Protein AF-A0A359F0C4-F1 (afdb_monomer)

Radius of gyration: 30.41 Å; Cα contacts (8 Å, |Δi|>4): 316; chains: 1; bounding box: 65×47×84 Å

Sequence (216 aa):
MKFAKQVGMIIVRNNTTVSGPMCRECGLSTARSFQATNLWAGWWGLISLVVNPFKILGNFMNSRKVKRLSPPVEPSKLAPLSPGRPLWQRPAMALPVAFVILLGWTIYQTSSLKRTADLVVGECISSRVAGGVARTMDCRDPHDMEVIGVVDDVSKMGEPTQGPCDALASELRVPEMPLEDLQIVYFQSSDKSQPKLICAVRRFDKQPMTGPLSGG

Nearest PDB structures (foldseek):
  4za1-assembly1_A  TM=3.874E-01  e=2.796E+00  Streptomyces actuosus
  5opt-assembly1_m  TM=5.222E-01  e=8.242E+00  Trypanosoma cruzi strain CL Brener

pLDDT: mean 74.02, std 13.8, range [34.47, 92.31]

Foldseek 3Di:
DKAKAWADAAADIDIDMDDDDDALQQLLQRLQVRLLRLLQRQCNYPVSVVVSVVNNVVSVVVNVVSNPDDHDPDDDVDHRDGSDDGSVPDVSNVVSVVVVVVVVVVCVVCVQKDFLVPDDAFWFFAPPCDLRITGTDPPVDDGFKGFHDKAQDPVPDDDDPAGPLNVSCVVPPPDDDDPVQKDWDWDWGSDPVTTMIITMIGGNPDDPPPPDPDDD

Solvent-accessible surface area (backbone atoms only — not comparable to full-atom values): 12503 Å² total; per-residue (Å²): 93,62,41,54,30,36,40,26,39,68,86,54,72,49,77,49,73,52,71,51,91,66,54,31,44,39,40,42,23,52,40,48,54,27,48,49,40,34,69,47,34,11,60,59,8,73,74,24,55,68,52,36,59,59,42,54,50,47,31,50,56,44,42,54,56,32,69,70,46,68,74,81,88,64,85,55,103,57,81,80,44,73,48,72,77,58,65,90,77,36,75,71,48,51,58,55,51,50,49,52,53,50,52,51,51,53,50,55,64,50,68,35,57,40,48,48,71,74,62,54,67,76,43,20,25,46,83,70,62,57,94,38,32,32,40,54,53,61,77,88,48,97,60,42,29,37,26,75,36,70,42,74,61,63,84,77,60,72,75,90,87,65,54,73,55,57,56,47,57,64,68,48,70,68,82,89,68,70,75,89,53,55,48,81,46,75,49,69,27,68,46,86,91,53,51,26,40,36,27,26,39,31,57,64,86,67,64,78,84,77,66,75,87,74,82,133

Structure (mmCIF, N/CA/C/O backbone):
data_AF-A0A359F0C4-F1
#
_entry.id   AF-A0A359F0C4-F1
#
loop_
_atom_site.group_PDB
_atom_site.id
_atom_site.type_symbol
_atom_site.label_atom_id
_atom_site.label_alt_id
_atom_site.label_comp_id
_atom_site.label_asym_id
_atom_site.label_entity_id
_atom_site.label_seq_id
_atom_site.pdbx_PDB_ins_code
_atom_site.Cartn_x
_atom_site.Cartn_y
_atom_site.Cartn_z
_atom_site.occupancy
_atom_site.B_iso_or_equiv
_atom_site.auth_seq_id
_atom_site.auth_comp_id
_atom_site.auth_asym_id
_atom_site.auth_atom_id
_atom_site.pdbx_PDB_model_num
ATOM 1 N N . MET A 1 1 ? -20.168 -9.014 27.363 1.00 80.50 1 MET A N 1
ATOM 2 C CA . MET A 1 1 ? -19.586 -8.752 26.015 1.00 80.50 1 MET A CA 1
ATOM 3 C C . MET A 1 1 ? -18.095 -8.461 26.176 1.00 80.50 1 MET A C 1
ATOM 5 O O . MET A 1 1 ? -17.719 -8.076 27.277 1.00 80.50 1 MET A O 1
ATOM 9 N N . LYS A 1 2 ? -17.247 -8.668 25.154 1.00 86.38 2 LYS A N 1
ATOM 10 C CA . LYS A 1 2 ? -15.783 -8.469 25.253 1.00 86.38 2 LYS A CA 1
ATOM 11 C C . LYS A 1 2 ? -15.279 -7.521 24.163 1.00 86.38 2 LYS A C 1
ATOM 13 O O . LYS A 1 2 ? -15.521 -7.766 22.987 1.00 86.38 2 LYS A O 1
ATOM 18 N N . PHE A 1 3 ? -14.558 -6.476 24.544 1.00 87.06 3 PHE A N 1
ATOM 19 C CA . PHE A 1 3 ? -13.904 -5.551 23.619 1.00 87.06 3 PHE A CA 1
ATOM 20 C C . PHE A 1 3 ? -12.394 -5.595 23.823 1.00 87.06 3 PHE A C 1
ATOM 22 O O . PHE A 1 3 ? -11.922 -5.649 24.957 1.00 87.06 3 PHE A O 1
ATOM 29 N N . ALA A 1 4 ? -11.638 -5.585 22.730 1.00 87.50 4 ALA A N 1
ATOM 30 C CA . ALA A 1 4 ? -10.182 -5.640 22.742 1.00 87.50 4 ALA A CA 1
ATOM 31 C C . ALA A 1 4 ? -9.580 -4.415 22.043 1.00 87.50 4 ALA A C 1
ATOM 33 O O . ALA A 1 4 ? -9.961 -4.083 20.920 1.00 87.50 4 ALA A O 1
ATOM 34 N N . LYS A 1 5 ? -8.624 -3.770 22.707 1.00 88.56 5 LYS A N 1
ATOM 35 C CA . LYS A 1 5 ? -7.788 -2.684 22.202 1.00 88.56 5 LYS A CA 1
ATOM 36 C C . LYS A 1 5 ? -6.378 -3.217 21.995 1.00 88.56 5 LYS A C 1
ATOM 38 O O . LYS A 1 5 ? -5.814 -3.816 22.907 1.00 88.56 5 LYS A O 1
ATOM 43 N N . GLN A 1 6 ? -5.799 -2.968 20.834 1.00 85.38 6 GLN A N 1
ATOM 44 C CA . GLN A 1 6 ? -4.433 -3.329 20.499 1.00 85.38 6 GLN A CA 1
ATOM 45 C C . GLN A 1 6 ? -3.672 -2.100 20.008 1.00 85.38 6 GLN A C 1
ATOM 47 O O . GLN A 1 6 ? -4.147 -1.363 19.149 1.00 85.38 6 GLN A O 1
ATOM 52 N N . VAL A 1 7 ? -2.472 -1.922 20.551 1.00 83.69 7 VAL A N 1
ATOM 53 C CA . VAL A 1 7 ? -1.466 -0.971 20.079 1.00 83.69 7 VAL A CA 1
ATOM 54 C C . VAL A 1 7 ? -0.262 -1.798 19.649 1.00 83.69 7 VAL A C 1
ATOM 56 O O . VAL A 1 7 ? 0.344 -2.484 20.475 1.00 83.69 7 VAL A O 1
ATOM 59 N N . GLY A 1 8 ? 0.027 -1.799 18.353 1.00 76.44 8 GLY A N 1
ATOM 60 C CA . GLY A 1 8 ? 1.220 -2.411 17.791 1.00 76.44 8 GLY A CA 1
ATOM 61 C C . GLY A 1 8 ? 2.369 -1.412 17.810 1.00 76.44 8 GLY A C 1
ATOM 62 O O . GLY A 1 8 ? 2.233 -0.307 17.300 1.00 76.44 8 GLY A O 1
ATOM 63 N N . MET A 1 9 ? 3.49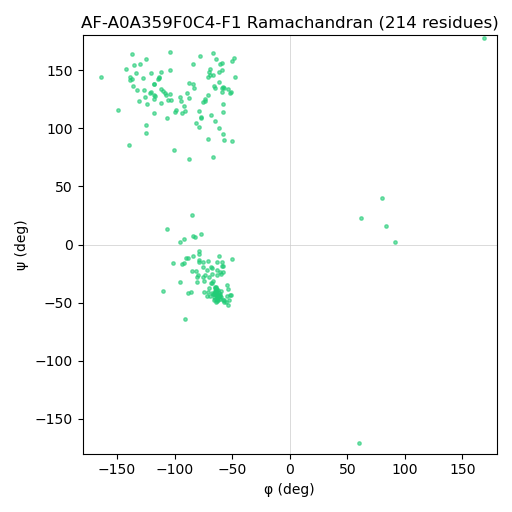0 -1.805 18.399 1.00 77.06 9 MET A N 1
ATOM 64 C CA . MET A 1 9 ? 4.805 -1.237 18.115 1.00 77.06 9 MET A CA 1
ATOM 65 C C . MET A 1 9 ? 5.554 -2.249 17.232 1.00 77.06 9 MET A C 1
ATOM 67 O O . MET A 1 9 ? 5.122 -3.399 17.112 1.00 77.06 9 MET A O 1
ATOM 71 N N . ILE A 1 10 ? 6.655 -1.835 16.599 1.00 75.00 10 ILE A N 1
ATOM 72 C CA . ILE A 1 10 ? 7.358 -2.645 15.583 1.00 75.00 10 ILE A CA 1
ATOM 73 C C . ILE A 1 10 ? 7.662 -4.067 16.094 1.00 75.00 10 ILE A C 1
ATOM 75 O O . ILE A 1 10 ? 7.410 -5.040 15.385 1.00 75.00 10 ILE A O 1
ATOM 79 N N . ILE A 1 11 ? 8.122 -4.185 17.345 1.00 72.38 11 ILE A N 1
ATOM 80 C CA . ILE A 1 11 ? 8.484 -5.464 17.983 1.00 72.38 11 ILE A CA 1
ATOM 81 C C . ILE A 1 11 ? 7.489 -5.850 19.089 1.00 72.38 11 ILE A C 1
ATOM 83 O O . ILE A 1 11 ? 7.111 -7.012 19.231 1.00 72.38 11 ILE A O 1
ATOM 87 N N . VAL A 1 12 ? 7.039 -4.876 19.882 1.00 77.19 12 VAL A N 1
ATOM 88 C CA . VAL A 1 12 ? 6.219 -5.106 21.080 1.00 77.19 12 VAL A CA 1
ATOM 89 C C . VAL A 1 12 ? 4.758 -4.762 20.797 1.00 77.19 12 VAL A C 1
ATOM 91 O O . VAL A 1 12 ? 4.452 -3.876 20.009 1.00 77.19 12 VAL A O 1
ATOM 94 N N . ARG A 1 13 ? 3.816 -5.426 21.467 1.00 79.56 13 ARG A N 1
ATOM 95 C CA . ARG A 1 13 ? 2.392 -5.068 21.399 1.00 79.56 13 ARG A CA 1
ATOM 96 C C . ARG A 1 13 ? 1.817 -4.878 22.790 1.00 79.56 13 ARG A C 1
ATOM 98 O O . ARG A 1 13 ? 2.123 -5.650 23.692 1.00 79.56 13 ARG A O 1
ATOM 105 N N . ASN A 1 14 ? 0.918 -3.911 22.933 1.00 84.12 14 ASN A N 1
ATOM 106 C CA . ASN A 1 14 ? 0.086 -3.778 24.121 1.00 84.12 14 ASN A CA 1
ATOM 107 C C . ASN A 1 14 ? -1.355 -4.178 23.783 1.00 84.12 14 ASN A C 1
ATOM 109 O O . ASN A 1 14 ? -1.930 -3.702 22.800 1.00 84.12 14 ASN A O 1
ATOM 113 N N . ASN A 1 15 ? -1.933 -5.071 24.583 1.00 84.75 15 ASN A N 1
ATOM 114 C CA . ASN A 1 15 ? -3.293 -5.560 24.409 1.00 84.75 15 ASN A CA 1
ATOM 115 C C . ASN A 1 15 ? -4.094 -5.326 25.687 1.00 84.75 15 ASN A C 1
ATOM 117 O O . ASN A 1 15 ? -3.774 -5.879 26.733 1.00 84.75 15 ASN A O 1
ATOM 121 N N . THR A 1 16 ? -5.177 -4.566 25.586 1.00 87.38 16 THR A N 1
ATOM 122 C CA . THR A 1 16 ? -6.095 -4.315 26.698 1.00 87.38 16 THR A CA 1
ATOM 123 C C . THR A 1 16 ? -7.458 -4.874 26.339 1.00 87.38 16 THR A C 1
ATOM 125 O O . THR A 1 16 ? -8.009 -4.542 25.291 1.00 87.38 16 THR A O 1
ATOM 128 N N . THR A 1 17 ? -8.040 -5.701 27.201 1.00 87.56 17 THR A N 1
ATOM 129 C CA . THR A 1 17 ? -9.396 -6.220 26.997 1.00 87.56 17 THR A CA 1
ATOM 130 C C . THR A 1 17 ? -10.311 -5.775 28.118 1.00 87.56 17 THR A C 1
ATOM 132 O O . THR A 1 17 ? -9.928 -5.841 29.279 1.00 87.56 17 THR A O 1
ATOM 135 N N . VAL A 1 18 ? -11.530 -5.379 27.770 1.00 86.19 18 VAL A N 1
ATOM 136 C CA . VAL A 1 18 ? -12.590 -5.072 28.730 1.00 86.19 18 VAL A CA 1
ATOM 137 C C . VAL A 1 18 ? -13.731 -6.050 28.493 1.00 86.19 18 VAL A C 1
ATOM 139 O O . VAL A 1 18 ? -14.228 -6.185 27.371 1.00 86.19 18 VAL A O 1
ATOM 142 N N . SER A 1 19 ? -14.136 -6.751 29.547 1.00 86.00 19 SER A N 1
ATOM 143 C CA . SER A 1 19 ? -15.232 -7.716 29.520 1.00 86.00 19 SER A CA 1
ATOM 144 C C . SER A 1 19 ? -16.169 -7.493 30.693 1.00 86.00 19 SER A C 1
ATOM 146 O O . SER A 1 19 ? -15.717 -7.368 31.823 1.00 86.00 19 SER A O 1
ATOM 148 N N . GLY A 1 20 ? -17.470 -7.469 30.419 1.00 84.19 20 GLY A N 1
ATOM 149 C CA . GLY A 1 20 ? -18.491 -7.326 31.453 1.00 84.19 20 GLY A CA 1
ATOM 150 C C . GLY A 1 20 ? -19.887 -7.052 30.886 1.00 84.19 20 GLY A C 1
ATOM 151 O O . GLY A 1 20 ? -20.047 -6.971 29.653 1.00 84.19 20 GLY A O 1
ATOM 152 N N . PRO A 1 21 ? -20.901 -6.952 31.764 1.00 82.56 21 PRO A N 1
ATOM 153 C CA . PRO A 1 21 ? -22.196 -6.368 31.439 1.00 82.56 21 PRO A CA 1
ATOM 154 C C . PRO A 1 21 ? -22.032 -4.850 31.273 1.00 82.56 21 PRO A C 1
ATOM 156 O O . PRO A 1 21 ? -21.442 -4.185 32.117 1.00 82.56 21 PRO A O 1
ATOM 159 N N . MET A 1 22 ? -22.506 -4.298 30.158 1.00 81.25 22 MET A N 1
ATOM 160 C CA . MET A 1 22 ? -22.443 -2.860 29.883 1.00 81.25 22 MET A CA 1
ATOM 161 C C . MET A 1 22 ? -23.793 -2.374 29.380 1.00 81.25 22 MET A C 1
ATOM 163 O O . MET A 1 22 ? -24.482 -3.096 28.656 1.00 81.25 22 MET A O 1
ATOM 167 N N . CYS A 1 23 ? -24.124 -1.126 29.711 1.00 84.94 23 CYS A N 1
ATOM 168 C CA . CYS A 1 23 ? -25.250 -0.423 29.114 1.00 84.94 23 CYS A CA 1
ATOM 169 C C . CYS A 1 23 ? -25.027 -0.212 27.601 1.00 84.94 23 CYS A C 1
ATOM 171 O O . CYS A 1 23 ? -23.884 -0.244 27.126 1.00 84.94 23 CYS A O 1
ATOM 173 N N . ARG A 1 24 ? -26.098 0.034 26.830 1.00 85.69 24 ARG A N 1
ATOM 174 C CA . ARG A 1 24 ? -26.009 0.287 25.377 1.00 85.69 24 ARG A CA 1
ATOM 175 C C . ARG A 1 24 ? -25.009 1.401 25.045 1.00 85.69 24 ARG A C 1
ATOM 177 O O . ARG A 1 24 ? -24.165 1.239 24.166 1.00 85.69 24 ARG A O 1
ATOM 184 N N . GLU A 1 25 ? -25.092 2.525 25.745 1.00 83.44 25 GLU A N 1
ATOM 185 C CA . GLU A 1 25 ? -24.270 3.711 25.475 1.00 83.44 25 GLU A CA 1
ATOM 186 C C . GLU A 1 25 ? -22.810 3.512 25.888 1.00 83.44 25 GLU A C 1
ATOM 188 O O . GLU A 1 25 ? -21.899 3.746 25.092 1.00 83.44 25 GLU A O 1
ATOM 193 N N . CYS A 1 26 ? -22.601 2.943 27.076 1.00 84.44 26 CYS A N 1
ATOM 194 C CA . CYS A 1 26 ? -21.312 2.529 27.616 1.00 84.44 26 CYS A CA 1
ATOM 195 C C . CYS A 1 26 ? -20.578 1.610 26.626 1.00 84.44 26 CYS A C 1
ATOM 197 O O . CYS A 1 26 ? -19.450 1.883 26.214 1.00 84.44 26 CYS A O 1
ATOM 199 N N . GLY A 1 27 ? -21.262 0.553 26.171 1.00 86.12 27 GLY A N 1
ATOM 200 C CA . GLY A 1 27 ? -20.711 -0.407 25.221 1.00 86.12 27 GLY A CA 1
ATOM 201 C C . GLY A 1 27 ? -20.401 0.220 23.862 1.00 86.12 27 GLY A C 1
ATOM 202 O O . GLY A 1 27 ? -19.392 -0.123 23.252 1.00 86.12 27 GLY A O 1
ATOM 203 N N . LEU A 1 28 ? -21.221 1.169 23.392 1.00 86.69 28 LEU A N 1
ATOM 204 C CA . LEU A 1 28 ? -20.971 1.900 22.147 1.00 86.69 28 LEU A CA 1
ATOM 205 C C . LEU A 1 28 ? -19.753 2.820 22.251 1.00 86.69 28 LEU A C 1
ATOM 207 O O . LEU A 1 28 ? -18.957 2.874 21.312 1.00 86.69 28 LEU A O 1
ATOM 211 N N . SER A 1 29 ? -19.599 3.524 23.372 1.00 86.38 29 SER A N 1
ATOM 212 C CA . SER A 1 29 ? -18.459 4.406 23.621 1.00 86.38 29 SER A CA 1
ATOM 213 C C . SER A 1 29 ? -17.149 3.614 23.678 1.00 86.38 29 SER A C 1
ATOM 215 O O . SER A 1 29 ? -16.206 3.911 22.934 1.00 86.38 29 SER A O 1
ATOM 217 N N . THR A 1 30 ? -17.116 2.525 24.460 1.00 87.25 30 THR A N 1
ATOM 218 C CA . THR A 1 30 ? -15.956 1.625 24.549 1.00 87.25 30 THR A CA 1
ATOM 219 C C . THR A 1 30 ? -15.632 0.998 23.200 1.00 87.25 30 THR A C 1
ATOM 221 O O . THR A 1 30 ? -14.478 1.033 22.772 1.00 87.25 30 THR A O 1
ATOM 224 N N . ALA A 1 31 ? -16.642 0.484 22.492 1.00 87.06 31 ALA A N 1
ATOM 225 C CA . ALA A 1 31 ? -16.461 -0.098 21.171 1.00 87.06 31 ALA A CA 1
ATOM 226 C C . ALA A 1 31 ? -15.838 0.896 20.187 1.00 87.06 31 ALA A C 1
ATOM 228 O O . ALA A 1 31 ? -14.849 0.572 19.538 1.00 87.06 31 ALA A O 1
ATOM 229 N N . ARG A 1 32 ? -16.371 2.121 20.094 1.00 87.31 32 ARG A N 1
ATOM 230 C CA . ARG A 1 32 ? -15.843 3.159 19.194 1.00 87.31 32 ARG A CA 1
ATOM 231 C C . ARG A 1 32 ? -14.431 3.586 19.582 1.00 87.31 32 ARG A C 1
ATOM 233 O O . ARG A 1 32 ? -13.595 3.763 18.705 1.00 87.31 32 ARG A O 1
ATOM 240 N N . SER A 1 33 ? -14.145 3.733 20.872 1.00 84.00 33 SER A N 1
ATOM 241 C CA . SER A 1 33 ? -12.803 4.091 21.336 1.00 84.00 33 SER A CA 1
ATOM 242 C C . SER A 1 33 ? -11.777 3.009 20.981 1.00 84.00 33 SER A C 1
ATOM 244 O O . SER A 1 33 ? -10.753 3.294 20.364 1.00 84.00 33 SER A O 1
ATOM 246 N N . PHE A 1 34 ? -12.091 1.744 21.273 1.00 86.69 34 PHE A N 1
ATOM 247 C CA . PHE A 1 34 ? -11.181 0.624 21.029 1.00 86.69 34 PHE A CA 1
ATOM 248 C C . PHE A 1 34 ? -11.015 0.342 19.536 1.00 86.69 34 PHE A C 1
ATOM 250 O O . PHE A 1 34 ? -9.906 0.061 19.089 1.00 86.69 34 PHE A O 1
ATOM 257 N N . GLN A 1 35 ? -12.086 0.476 18.748 1.00 85.44 35 GLN A N 1
ATOM 258 C CA . GLN A 1 35 ? -12.007 0.342 17.297 1.00 85.44 35 GLN A CA 1
ATOM 259 C C . GLN A 1 35 ? -11.145 1.444 16.675 1.00 85.44 35 GLN A C 1
ATOM 261 O O . GLN A 1 35 ? -10.353 1.143 15.790 1.00 85.44 35 GLN A O 1
ATOM 266 N N . ALA A 1 36 ? -11.246 2.690 17.156 1.00 84.00 36 ALA A N 1
ATOM 267 C CA . ALA A 1 36 ? -10.390 3.782 16.691 1.00 84.00 36 ALA A CA 1
ATOM 268 C C . ALA A 1 36 ? -8.910 3.489 16.972 1.00 84.00 36 ALA A C 1
ATOM 270 O O . ALA A 1 36 ? -8.075 3.652 16.089 1.00 84.00 36 ALA A O 1
ATOM 271 N N . THR A 1 37 ? -8.581 2.996 18.171 1.00 82.00 37 THR A N 1
ATOM 272 C CA . THR A 1 37 ? -7.200 2.608 18.485 1.00 82.00 37 THR A CA 1
ATOM 273 C C . THR A 1 37 ? -6.724 1.437 17.630 1.00 82.00 37 THR A C 1
ATOM 275 O O . THR A 1 37 ? -5.611 1.495 17.130 1.00 82.00 37 THR A O 1
ATOM 278 N N . ASN A 1 38 ? -7.548 0.410 17.404 1.00 84.50 38 ASN A N 1
ATOM 279 C CA . ASN A 1 38 ? -7.171 -0.724 16.554 1.00 84.50 38 ASN A CA 1
ATOM 280 C C . ASN A 1 38 ? -6.935 -0.293 15.098 1.00 84.50 38 ASN A C 1
ATOM 282 O O . ASN A 1 38 ? -6.009 -0.781 14.458 1.00 84.50 38 ASN A O 1
ATOM 286 N N . LEU A 1 39 ? -7.749 0.632 14.582 1.00 82.00 39 LEU A N 1
ATOM 287 C CA . LEU A 1 39 ? -7.625 1.158 13.221 1.00 82.00 39 LEU A CA 1
ATOM 288 C C . LEU A 1 39 ? -6.445 2.117 13.044 1.00 82.00 39 LEU A C 1
ATOM 290 O O . LEU A 1 39 ? -5.946 2.238 11.933 1.00 82.00 39 LEU A O 1
ATOM 294 N N . TRP A 1 40 ? -6.009 2.792 14.105 1.00 78.50 40 TRP A N 1
ATOM 295 C CA . TRP A 1 40 ? -4.838 3.663 14.059 1.00 78.50 40 TRP A CA 1
ATOM 296 C C . TRP A 1 40 ? -3.565 2.904 14.418 1.00 78.50 40 TRP A C 1
ATOM 298 O O . TRP A 1 40 ? -2.665 2.747 13.604 1.00 78.50 40 TRP A O 1
ATOM 308 N N . ALA A 1 41 ? -3.496 2.415 15.650 1.00 77.94 41 ALA A N 1
ATOM 309 C CA . ALA A 1 41 ? -2.283 1.909 16.264 1.00 77.94 41 ALA A CA 1
ATOM 310 C C . ALA A 1 41 ? -2.062 0.405 16.035 1.00 77.94 41 ALA A C 1
ATOM 312 O O . ALA A 1 41 ? -0.996 -0.114 16.347 1.00 77.94 41 ALA A O 1
ATOM 313 N N . GLY A 1 42 ? -3.060 -0.322 15.528 1.00 74.56 42 GLY A N 1
ATOM 314 C CA . GLY A 1 42 ? -2.9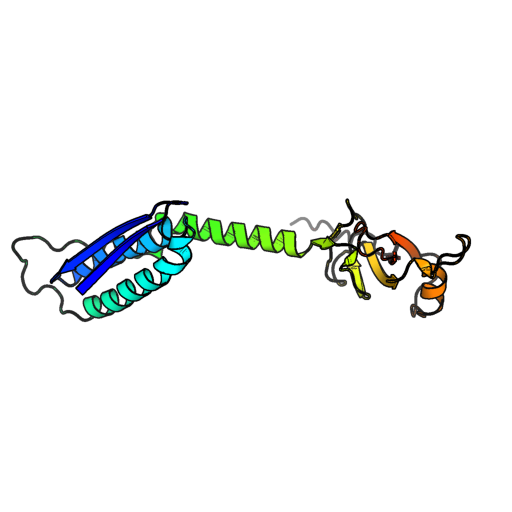87 -1.774 15.369 1.00 74.56 42 GLY A CA 1
ATOM 315 C C . GLY A 1 42 ? -2.188 -2.253 14.152 1.00 74.56 42 GLY A C 1
ATOM 316 O O . GLY A 1 42 ? -1.945 -3.452 14.054 1.00 74.56 42 GLY A O 1
ATOM 317 N N . TRP A 1 43 ? -1.774 -1.359 13.248 1.00 76.56 43 TRP A N 1
ATOM 318 C CA . TRP A 1 43 ? -1.116 -1.719 11.980 1.00 76.56 43 TRP A CA 1
ATOM 319 C C . TRP A 1 43 ? 0.407 -1.555 11.988 1.00 76.56 43 TRP A C 1
ATOM 321 O O . TRP A 1 43 ? 1.082 -2.137 11.149 1.00 76.56 43 TRP A O 1
ATOM 331 N N . TRP A 1 44 ? 0.967 -0.823 12.954 1.00 76.69 44 TRP A N 1
ATOM 332 C CA . TRP A 1 44 ? 2.395 -0.462 12.981 1.00 76.69 44 TRP A CA 1
ATOM 333 C C . TRP A 1 44 ? 3.349 -1.587 13.423 1.00 76.69 44 TRP A C 1
ATOM 335 O O . TRP A 1 44 ? 4.526 -1.332 13.661 1.00 76.69 44 TRP A O 1
ATOM 345 N N . GLY A 1 45 ? 2.876 -2.828 13.564 1.00 72.19 45 GLY A N 1
ATOM 346 C CA . GLY A 1 45 ? 3.717 -3.965 13.955 1.00 72.19 45 GLY A CA 1
ATOM 347 C C . GLY A 1 45 ? 3.418 -5.214 13.132 1.00 72.19 45 GLY A C 1
ATOM 348 O O . GLY A 1 45 ? 2.251 -5.507 12.870 1.00 72.19 45 GLY A O 1
ATOM 349 N N . LEU A 1 46 ? 4.454 -5.990 12.792 1.00 70.88 46 LEU A N 1
ATOM 350 C CA . LEU A 1 46 ? 4.357 -7.210 11.967 1.00 70.88 46 LEU A CA 1
ATOM 351 C C . LEU A 1 46 ? 3.363 -8.235 12.527 1.00 70.88 46 LEU A C 1
ATOM 353 O O . LEU A 1 46 ? 2.459 -8.691 11.835 1.00 70.88 46 LEU A O 1
ATOM 357 N N . ILE A 1 47 ? 3.472 -8.548 13.820 1.00 70.75 47 ILE A N 1
ATOM 358 C CA . ILE A 1 47 ? 2.544 -9.468 14.502 1.00 70.75 47 ILE A CA 1
ATOM 359 C C . ILE A 1 47 ? 1.133 -8.859 14.571 1.00 70.75 47 ILE A C 1
ATOM 361 O O . ILE A 1 47 ? 0.117 -9.560 14.565 1.00 70.75 47 ILE A O 1
ATOM 365 N N . SER A 1 48 ? 1.059 -7.532 14.657 1.00 76.38 48 SER A N 1
ATOM 366 C CA . SER A 1 48 ? -0.200 -6.813 14.798 1.00 76.38 48 SER A CA 1
ATOM 367 C C . SER A 1 48 ? -0.987 -6.768 13.486 1.00 76.38 48 SER A C 1
ATOM 369 O O . SER A 1 48 ? -2.207 -6.877 13.553 1.00 76.38 48 SER A O 1
ATOM 371 N N . LEU A 1 49 ? -0.323 -6.756 12.324 1.00 78.81 49 LEU A N 1
ATOM 372 C CA . LEU A 1 49 ? -0.953 -6.855 10.998 1.00 78.81 49 LEU A CA 1
ATOM 373 C C . LEU A 1 49 ? -1.869 -8.080 10.859 1.00 78.81 49 LEU A C 1
ATOM 375 O O . LEU A 1 49 ? -2.952 -7.966 10.294 1.00 78.81 49 LEU A O 1
ATOM 379 N N . VAL A 1 50 ? -1.479 -9.226 11.429 1.00 81.00 50 VAL A N 1
ATOM 380 C CA . VAL A 1 50 ? -2.271 -10.468 11.353 1.00 81.00 50 VAL A CA 1
ATOM 381 C C . VAL A 1 50 ? -3.324 -10.547 12.458 1.00 81.00 50 VAL A C 1
ATOM 383 O O . VAL A 1 50 ? -4.453 -10.961 12.221 1.00 81.00 50 VAL A O 1
ATOM 386 N N . VAL A 1 51 ? -2.990 -10.139 13.685 1.00 82.00 51 VAL A N 1
ATOM 387 C CA . VAL A 1 51 ? -3.886 -10.307 14.846 1.00 82.00 51 VAL A CA 1
ATOM 388 C C . VAL A 1 51 ? -4.973 -9.227 14.918 1.00 82.00 51 VAL A C 1
ATOM 390 O O . VAL A 1 51 ? -6.079 -9.477 15.406 1.00 82.00 51 VAL A O 1
ATOM 393 N N . ASN A 1 52 ? -4.676 -8.012 14.456 1.00 85.56 52 ASN A N 1
ATOM 394 C CA . ASN A 1 52 ? -5.579 -6.867 14.547 1.00 85.56 52 ASN A CA 1
ATOM 395 C C . ASN A 1 52 ? -6.897 -7.054 13.764 1.00 85.56 52 ASN A C 1
ATOM 397 O O . ASN A 1 52 ? -7.945 -6.768 14.350 1.00 85.56 52 ASN A O 1
ATOM 401 N N . PRO A 1 53 ? -6.916 -7.605 12.528 1.00 82.31 53 PRO A N 1
ATOM 402 C CA . PRO A 1 53 ? -8.156 -7.904 11.805 1.00 82.31 53 PRO A CA 1
ATOM 403 C C . PRO A 1 53 ? -9.156 -8.739 12.616 1.00 82.31 53 PRO A C 1
ATOM 405 O O . PRO A 1 53 ? -10.337 -8.393 12.691 1.00 82.31 53 PRO A O 1
ATOM 408 N N . PHE A 1 54 ? -8.690 -9.779 13.315 1.00 87.06 54 PHE A N 1
ATOM 409 C CA . PHE A 1 54 ? -9.555 -10.620 14.151 1.00 87.06 54 PHE A CA 1
ATOM 410 C C . PHE A 1 54 ? -10.161 -9.843 15.328 1.00 87.06 54 PHE A C 1
ATOM 412 O O . PHE A 1 54 ? -11.333 -10.024 15.667 1.00 87.06 54 PHE A O 1
ATOM 419 N N . LYS A 1 55 ? -9.396 -8.929 15.938 1.00 85.44 55 LYS A N 1
ATOM 420 C CA . LYS A 1 55 ? -9.884 -8.069 17.030 1.00 85.44 55 LYS A CA 1
ATOM 421 C C . LYS A 1 55 ? -10.875 -7.021 16.540 1.00 85.44 55 LYS A C 1
ATOM 423 O O . LYS A 1 55 ? -11.892 -6.797 17.196 1.00 85.44 55 LYS A O 1
ATOM 428 N N . ILE A 1 56 ? -10.605 -6.414 15.385 1.00 86.62 56 ILE A N 1
ATOM 429 C CA . ILE A 1 56 ? -11.513 -5.485 14.700 1.00 86.62 56 ILE A CA 1
ATOM 430 C C . ILE A 1 56 ? -12.849 -6.181 14.426 1.00 86.62 56 ILE A C 1
ATOM 432 O O . ILE A 1 56 ? -13.898 -5.620 14.757 1.00 86.62 56 ILE A O 1
ATOM 436 N N . LEU A 1 57 ? -12.820 -7.406 13.892 1.00 88.00 57 LEU A N 1
ATOM 437 C CA . LEU A 1 57 ? -14.023 -8.181 13.593 1.00 88.00 57 LEU A CA 1
ATOM 438 C C . LEU A 1 57 ? -14.795 -8.556 14.865 1.00 88.00 57 LEU A C 1
ATOM 440 O O . LEU A 1 57 ? -16.002 -8.318 14.947 1.00 88.00 57 LEU A O 1
ATOM 444 N N . GLY A 1 58 ? -14.108 -9.061 15.892 1.00 88.06 58 GLY A N 1
ATOM 445 C CA . GLY A 1 58 ? -14.729 -9.400 17.175 1.00 88.06 58 GLY A CA 1
ATOM 446 C C . GLY A 1 58 ? -15.395 -8.193 17.847 1.00 88.06 58 GLY A C 1
ATOM 447 O O . GLY A 1 58 ? -16.553 -8.266 18.271 1.00 88.06 58 GLY A O 1
ATOM 448 N N . ASN A 1 59 ? -14.710 -7.047 17.878 1.00 87.38 59 ASN A N 1
ATOM 449 C CA . ASN A 1 59 ? -15.275 -5.795 18.380 1.00 87.38 59 ASN A CA 1
ATOM 450 C C . ASN A 1 59 ? -16.474 -5.335 17.548 1.00 87.38 59 ASN A C 1
ATOM 452 O O . ASN A 1 59 ? -17.456 -4.855 18.114 1.00 87.38 59 ASN A O 1
ATOM 456 N N . PHE A 1 60 ? -16.435 -5.491 16.224 1.00 88.31 60 PHE A N 1
ATOM 457 C CA . PHE A 1 60 ? -17.540 -5.124 15.341 1.00 88.31 60 PHE A CA 1
ATOM 458 C C . PHE A 1 60 ? -18.782 -5.990 15.585 1.00 88.31 60 PHE A C 1
ATOM 460 O O . PHE A 1 60 ? -19.887 -5.460 15.738 1.00 88.31 60 PHE A O 1
ATOM 467 N N . MET A 1 61 ? -18.612 -7.308 15.718 1.00 90.38 61 MET A N 1
ATOM 468 C CA . MET A 1 61 ? -19.701 -8.223 16.074 1.00 90.38 61 MET A CA 1
ATOM 469 C C . MET A 1 61 ? -20.302 -7.876 17.440 1.00 90.38 61 MET A C 1
ATOM 471 O O . MET A 1 61 ? -21.523 -7.795 17.581 1.00 90.38 61 MET A O 1
ATOM 475 N N . ASN A 1 62 ? -19.462 -7.595 18.438 1.00 86.44 62 ASN A N 1
ATOM 476 C CA . ASN A 1 62 ? -19.934 -7.189 19.761 1.00 86.44 62 ASN A CA 1
ATOM 477 C C . ASN A 1 62 ? -20.596 -5.804 19.739 1.00 86.44 62 ASN A C 1
ATOM 479 O O . ASN A 1 62 ? -21.601 -5.606 20.413 1.00 86.44 62 ASN A O 1
ATOM 483 N N . SER A 1 63 ? -20.139 -4.886 18.887 1.00 86.38 63 SER A N 1
ATOM 484 C CA . SER A 1 63 ? -20.790 -3.587 18.669 1.00 86.38 63 SER A CA 1
ATOM 485 C C . SER A 1 63 ? -22.198 -3.743 18.097 1.00 86.38 63 SER A C 1
ATOM 487 O O . SER A 1 63 ? -23.110 -3.022 18.497 1.00 86.38 63 SER A O 1
ATOM 489 N N . ARG A 1 64 ? -22.405 -4.698 17.178 1.00 88.38 64 ARG A N 1
ATOM 490 C CA . ARG A 1 64 ? -23.742 -5.028 16.656 1.00 88.38 64 ARG A CA 1
ATOM 491 C C . ARG A 1 64 ? -24.651 -5.582 17.754 1.00 88.38 64 ARG A C 1
ATOM 493 O O . ARG A 1 64 ? -25.814 -5.199 17.804 1.00 88.38 64 ARG A O 1
ATOM 500 N N . LYS A 1 65 ? -24.126 -6.421 18.655 1.00 85.56 65 LYS A N 1
ATOM 501 C CA . LYS A 1 65 ? -24.874 -6.928 19.820 1.00 85.56 65 LYS A CA 1
ATOM 502 C C . LYS A 1 65 ? -25.260 -5.799 20.782 1.00 85.56 65 LYS A C 1
ATOM 504 O O . LYS A 1 65 ? -26.414 -5.731 21.177 1.00 85.56 65 LYS A O 1
ATOM 509 N N . VAL A 1 66 ? -24.344 -4.871 21.077 1.00 86.44 66 VAL A N 1
ATOM 510 C CA . VAL A 1 66 ? -24.639 -3.693 21.917 1.00 86.44 66 VAL A CA 1
ATOM 511 C C . VAL A 1 66 ? -25.729 -2.821 21.295 1.00 86.44 66 VAL A C 1
ATOM 513 O O . VAL A 1 66 ? -26.636 -2.390 21.995 1.00 86.44 66 VAL A O 1
ATOM 516 N 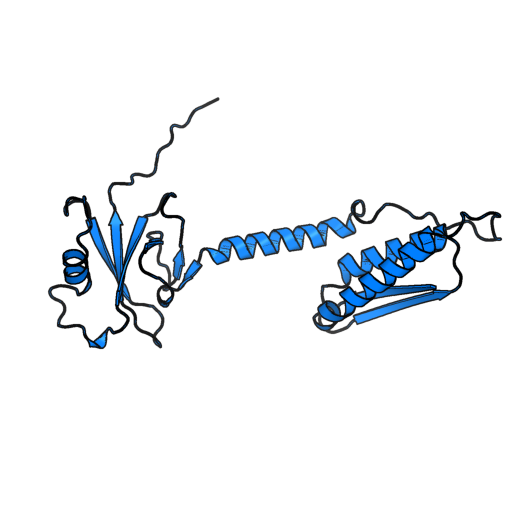N . LYS A 1 67 ? -25.686 -2.584 19.978 1.00 85.56 67 LYS A N 1
ATOM 517 C CA . LYS A 1 67 ? -26.702 -1.780 19.273 1.00 85.56 67 LYS A CA 1
ATOM 518 C C . LYS A 1 67 ? -28.122 -2.348 19.373 1.00 85.56 67 LYS A C 1
ATOM 520 O O . LYS A 1 67 ? -29.063 -1.581 19.206 1.00 85.56 67 LYS A O 1
ATOM 525 N N . ARG A 1 68 ? -28.262 -3.656 19.612 1.00 87.19 68 ARG A N 1
ATOM 526 C CA . ARG A 1 68 ? -29.553 -4.343 19.767 1.00 87.19 68 ARG A CA 1
ATOM 527 C C . ARG A 1 68 ? -30.126 -4.252 21.183 1.00 87.19 68 ARG A C 1
ATOM 529 O O . ARG A 1 68 ? -31.267 -4.643 21.376 1.00 87.19 68 ARG A O 1
ATOM 536 N N . LEU A 1 69 ? -29.358 -3.770 22.162 1.00 85.62 69 LEU A N 1
ATOM 537 C CA . LEU A 1 69 ? -29.871 -3.553 23.512 1.00 85.62 69 LEU A CA 1
ATOM 538 C C . LEU A 1 69 ? -30.849 -2.372 23.532 1.00 85.62 69 LEU A C 1
ATOM 540 O O . LEU A 1 69 ? -30.681 -1.388 22.799 1.00 85.62 69 LEU A O 1
ATOM 544 N N . SER A 1 70 ? -31.838 -2.449 24.419 1.00 79.19 70 SER A N 1
ATOM 545 C CA . SER A 1 70 ? -32.703 -1.316 24.741 1.00 79.19 70 SER A CA 1
ATOM 546 C C . SER A 1 70 ? -31.879 -0.159 25.327 1.00 79.19 70 SER A C 1
ATOM 548 O O . SER A 1 70 ? -30.833 -0.395 25.948 1.00 79.19 70 SER A O 1
ATOM 550 N N . PRO A 1 71 ? -32.283 1.101 25.089 1.00 75.88 71 PRO A N 1
ATOM 551 C CA . PRO A 1 71 ? -31.672 2.247 25.757 1.00 75.88 71 PRO A CA 1
ATOM 552 C C . PRO A 1 71 ? -31.806 2.127 27.291 1.00 75.88 71 PRO A C 1
ATOM 554 O O . PRO A 1 71 ? -32.684 1.398 27.760 1.00 75.88 71 PRO A O 1
ATOM 557 N N . PRO A 1 72 ? -30.926 2.778 28.077 1.00 70.62 72 PRO A N 1
ATOM 558 C CA . PRO A 1 72 ? -30.976 2.706 29.538 1.00 70.62 72 PRO A CA 1
ATOM 559 C C . PRO A 1 72 ? -32.342 3.193 30.051 1.00 70.62 72 PRO A C 1
ATOM 561 O O . PRO A 1 72 ? -32.723 4.321 29.760 1.00 70.62 72 PRO A O 1
ATOM 564 N N . VAL A 1 73 ? -33.081 2.334 30.766 1.00 67.31 73 VAL A N 1
ATOM 565 C CA . VAL A 1 73 ? -34.446 2.632 31.257 1.00 67.31 73 VAL A CA 1
ATOM 566 C C . VAL A 1 73 ? -34.415 3.387 32.592 1.00 67.31 73 VAL A C 1
ATOM 568 O O . VAL A 1 73 ? -35.330 4.146 32.881 1.00 67.31 73 VAL A O 1
ATOM 571 N N . GLU A 1 74 ? -33.324 3.273 33.353 1.00 61.47 74 GLU A N 1
ATOM 572 C CA . GLU A 1 74 ? -33.060 4.091 34.539 1.00 61.47 74 GLU A CA 1
ATOM 573 C C . GLU A 1 74 ? -31.586 4.508 34.584 1.00 61.47 74 GLU A C 1
ATOM 575 O O . GLU A 1 74 ? -30.712 3.715 34.200 1.00 61.47 74 GLU A O 1
ATOM 580 N N . PRO A 1 75 ? -31.264 5.728 35.055 1.00 57.91 75 PRO A N 1
ATOM 581 C CA . PRO A 1 75 ? -29.892 6.072 35.362 1.00 57.91 75 PRO A CA 1
ATOM 582 C C . PRO A 1 75 ? -29.446 5.177 36.519 1.00 57.91 75 PRO A C 1
ATOM 58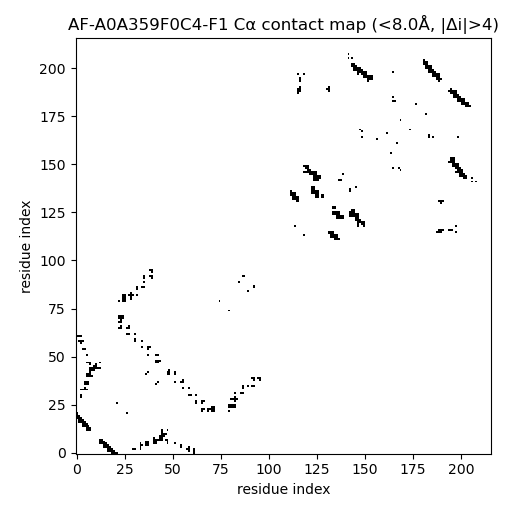4 O O . PRO A 1 75 ? -29.822 5.368 37.673 1.00 57.91 75 PRO A O 1
ATOM 587 N N . SER A 1 76 ? -28.602 4.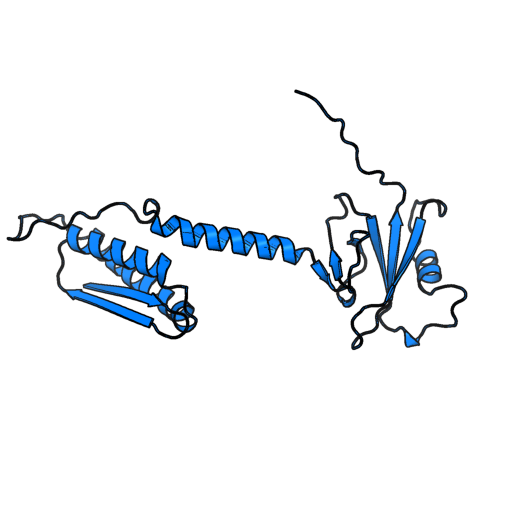189 36.219 1.00 61.38 76 SER A N 1
ATOM 588 C CA . SER A 1 76 ? -27.739 3.597 37.240 1.00 61.38 76 SER A CA 1
ATOM 589 C C . SER A 1 76 ? -27.039 4.716 38.024 1.00 61.38 76 SER A C 1
ATOM 591 O O . SER A 1 76 ? -26.880 5.816 37.498 1.00 61.38 76 SER A O 1
ATOM 593 N N . LYS A 1 77 ? -26.524 4.447 39.233 1.00 62.28 77 LYS A N 1
ATOM 594 C CA . LYS A 1 77 ? -25.774 5.440 40.043 1.00 62.28 77 LYS A CA 1
ATOM 595 C C . LYS A 1 77 ? -24.633 6.167 39.292 1.00 62.28 77 LYS A C 1
ATOM 597 O O . LYS A 1 77 ? -24.096 7.146 39.794 1.00 62.28 77 LYS A O 1
ATOM 602 N N . LEU A 1 78 ? -24.251 5.678 38.112 1.00 65.88 78 LEU A N 1
ATOM 603 C CA . LEU A 1 78 ? -23.297 6.270 37.187 1.00 65.88 78 LEU A CA 1
ATOM 604 C C . LEU A 1 78 ? -24.022 6.790 35.936 1.00 65.88 78 LEU A C 1
ATOM 606 O O . LEU A 1 78 ? -24.805 6.063 35.319 1.00 65.88 78 LEU A O 1
ATOM 610 N N . ALA A 1 79 ? -23.710 8.026 35.540 1.00 70.38 79 ALA A N 1
ATOM 611 C CA . ALA A 1 79 ? -24.197 8.610 34.296 1.00 70.38 79 ALA A CA 1
ATOM 612 C C . ALA A 1 79 ? -23.704 7.800 33.074 1.00 70.38 79 ALA A C 1
ATOM 614 O O . ALA A 1 79 ? -22.540 7.378 33.050 1.00 70.38 79 ALA A O 1
ATOM 615 N N . PRO A 1 80 ? -24.548 7.584 32.047 1.00 68.19 80 PRO A N 1
ATOM 616 C CA . PRO A 1 80 ? -24.142 6.901 30.825 1.00 68.19 80 PRO A CA 1
ATOM 617 C C . PRO A 1 80 ? -22.973 7.610 30.131 1.00 68.19 80 PRO A C 1
ATOM 619 O O . PRO A 1 80 ? -22.962 8.831 29.967 1.00 68.19 80 PRO A O 1
ATOM 622 N N . LEU A 1 81 ? -21.977 6.836 29.690 1.00 77.31 81 LEU A N 1
ATOM 623 C CA . LEU A 1 81 ? -20.845 7.390 28.953 1.00 77.31 81 LEU A CA 1
ATOM 624 C C . LEU A 1 81 ? -21.295 7.769 27.540 1.00 77.31 81 LEU A C 1
ATOM 626 O O . LEU A 1 81 ? -21.754 6.907 26.785 1.00 77.31 81 LEU A O 1
ATOM 630 N N . SER A 1 82 ? -21.110 9.036 27.161 1.00 78.31 82 SER A N 1
ATOM 631 C CA . SER A 1 82 ? -21.522 9.493 25.838 1.00 78.31 82 SER A CA 1
ATOM 632 C C . SER A 1 82 ? -20.811 8.669 24.742 1.00 78.31 82 SER A C 1
ATOM 634 O O . SER A 1 82 ? -19.586 8.480 24.777 1.00 78.31 82 SER A O 1
ATOM 636 N N . PRO A 1 83 ? -21.543 8.148 23.738 1.00 71.69 83 PRO A N 1
ATOM 637 C CA . PRO A 1 83 ? -20.963 7.358 22.647 1.00 71.69 83 PRO A CA 1
ATOM 638 C C . PRO A 1 83 ? -19.939 8.112 21.779 1.00 71.69 83 PRO A C 1
ATOM 640 O O . PRO A 1 83 ? -19.288 7.502 20.922 1.00 71.69 83 PRO A O 1
ATOM 643 N N . GLY A 1 84 ? -19.818 9.431 21.954 1.00 76.81 84 GLY A N 1
ATOM 644 C CA . GLY A 1 84 ? -18.900 10.305 21.229 1.00 76.81 84 GLY A CA 1
ATOM 645 C C . GLY A 1 84 ? -19.109 10.329 19.710 1.00 76.81 84 GLY A C 1
ATOM 646 O O . GLY A 1 84 ? -20.070 9.774 19.170 1.00 76.81 84 GLY A O 1
ATOM 647 N N . ARG A 1 85 ? -18.164 10.965 19.007 1.00 74.75 85 ARG A N 1
ATOM 648 C CA . ARG A 1 85 ? -18.170 11.090 17.539 1.00 74.75 85 ARG A CA 1
ATOM 649 C C . ARG A 1 85 ? -17.974 9.731 16.839 1.00 74.75 85 ARG A C 1
ATOM 651 O O . ARG A 1 85 ? -17.223 8.886 17.359 1.00 74.75 85 ARG A O 1
ATOM 658 N N . PRO A 1 86 ? -18.611 9.512 15.670 1.00 76.44 86 PRO A N 1
ATOM 659 C CA . PRO A 1 86 ? -18.398 8.329 14.840 1.00 76.44 86 PRO A CA 1
ATOM 660 C C . PRO A 1 86 ? -16.939 8.229 14.380 1.00 76.44 86 PRO A C 1
ATOM 662 O O . PRO A 1 86 ? -16.226 9.227 14.315 1.00 76.44 86 PRO A O 1
ATOM 665 N N . LEU A 1 87 ? -16.491 7.006 14.077 1.00 74.25 87 LEU A N 1
ATOM 666 C CA . LEU A 1 87 ? -15.082 6.696 13.803 1.00 74.25 87 LEU A CA 1
ATOM 667 C C . LEU A 1 87 ? -14.481 7.566 12.692 1.00 74.25 87 LEU A C 1
ATOM 669 O O . LEU A 1 87 ? -13.397 8.102 12.882 1.00 74.25 87 LEU A O 1
ATOM 673 N N . TRP A 1 88 ? -15.205 7.766 11.589 1.00 72.94 88 TRP A N 1
ATOM 674 C CA . TRP A 1 88 ? -14.740 8.552 10.439 1.00 72.94 88 TRP A CA 1
ATOM 675 C C . TRP A 1 88 ? -14.600 10.056 10.724 1.00 72.94 88 TRP A C 1
ATOM 677 O O . TRP A 1 88 ? -13.884 10.740 10.009 1.00 72.94 88 TRP A O 1
ATOM 687 N N . GLN A 1 89 ? -15.242 10.577 11.778 1.00 77.38 89 GLN A N 1
ATOM 688 C CA . GLN A 1 89 ? -15.117 11.981 12.202 1.00 77.38 89 GLN A CA 1
ATOM 689 C C . GLN A 1 89 ? -14.009 12.189 13.244 1.00 77.38 89 GLN A C 1
ATOM 691 O O . GLN A 1 89 ? -13.878 13.280 13.804 1.00 77.38 89 GLN A O 1
ATOM 696 N N . ARG A 1 90 ? -13.236 11.147 13.579 1.00 77.81 90 ARG A N 1
ATOM 697 C CA . ARG A 1 90 ? -12.126 11.272 14.528 1.00 77.81 90 ARG A CA 1
ATOM 698 C C . ARG A 1 90 ? -10.851 11.655 13.771 1.00 77.81 90 ARG A C 1
ATOM 700 O O . ARG A 1 90 ? -10.493 10.941 12.839 1.00 77.81 90 ARG A O 1
ATOM 707 N N . PRO A 1 91 ? -10.111 12.692 14.208 1.00 72.06 91 PRO A N 1
ATOM 708 C CA . PRO A 1 91 ? -8.867 13.112 13.550 1.00 72.06 91 PRO A CA 1
ATOM 709 C C . PRO A 1 91 ? -7.812 11.996 13.521 1.00 72.06 91 PRO A C 1
ATOM 711 O O . PRO A 1 91 ? -7.010 11.925 12.597 1.00 72.06 91 PRO A O 1
ATOM 714 N N . ALA A 1 92 ? -7.879 11.053 14.468 1.00 73.31 92 ALA A N 1
ATOM 715 C CA . ALA A 1 92 ? -7.053 9.846 14.481 1.00 73.31 92 ALA A CA 1
ATOM 716 C C . ALA A 1 92 ? -7.195 8.964 13.218 1.00 73.31 92 ALA A C 1
ATOM 718 O O . ALA A 1 92 ? -6.323 8.141 12.966 1.00 73.31 92 ALA A O 1
ATOM 719 N N . MET A 1 93 ? -8.266 9.122 12.426 1.00 75.62 93 MET A N 1
ATOM 720 C CA . MET A 1 93 ? -8.452 8.419 11.149 1.00 75.62 93 MET A CA 1
ATOM 721 C C . MET A 1 93 ? -7.838 9.146 9.944 1.00 75.62 93 MET A C 1
ATOM 723 O O . MET A 1 93 ? -7.703 8.524 8.895 1.00 75.62 93 MET A O 1
ATOM 727 N N . ALA A 1 94 ? -7.419 10.409 10.068 1.00 78.94 94 ALA A N 1
ATOM 728 C CA . ALA A 1 94 ? -6.808 11.144 8.957 1.00 78.94 94 ALA A CA 1
ATOM 729 C C . ALA A 1 94 ? -5.420 10.592 8.593 1.00 78.94 94 ALA A C 1
ATOM 731 O O . ALA A 1 94 ? -5.128 10.363 7.425 1.00 78.94 94 ALA A O 1
ATOM 732 N N . LEU A 1 95 ? -4.589 10.308 9.599 1.00 79.06 95 LEU A N 1
ATOM 733 C CA . LEU A 1 95 ? -3.238 9.780 9.406 1.00 79.06 95 LEU A CA 1
ATOM 734 C C . LEU A 1 95 ? -3.172 8.398 8.719 1.00 79.06 95 LEU A C 1
ATOM 736 O O . LEU A 1 95 ? -2.393 8.266 7.779 1.00 79.06 95 LEU A O 1
ATOM 740 N N . PRO A 1 96 ? -3.953 7.364 9.108 1.00 75.12 96 PRO A N 1
ATOM 741 C CA . PRO A 1 96 ? -3.895 6.072 8.427 1.00 75.12 96 PRO A CA 1
ATOM 742 C C . PRO A 1 96 ? -4.439 6.164 6.995 1.00 75.12 96 PRO A C 1
ATOM 744 O O . PRO A 1 96 ? -3.915 5.504 6.105 1.00 75.12 96 PRO A O 1
ATOM 747 N N . VAL A 1 97 ? -5.437 7.020 6.746 1.00 81.94 97 VAL A N 1
ATOM 748 C CA . VAL A 1 97 ? -5.938 7.287 5.388 1.00 81.94 97 VAL A CA 1
ATOM 749 C C . VAL A 1 97 ? -4.864 7.971 4.542 1.00 81.94 97 VAL A C 1
ATOM 751 O O . VAL A 1 97 ? -4.582 7.511 3.440 1.00 81.94 97 VAL A O 1
ATOM 754 N N . ALA A 1 98 ? -4.212 9.010 5.069 1.00 84.75 98 ALA A N 1
ATOM 755 C CA . ALA A 1 98 ? -3.114 9.691 4.389 1.00 84.75 98 ALA A CA 1
ATOM 756 C C . ALA A 1 98 ? -1.948 8.737 4.085 1.00 84.75 98 ALA A C 1
ATOM 758 O O . ALA A 1 98 ? -1.395 8.785 2.992 1.00 84.75 98 ALA A O 1
ATOM 759 N N . PHE A 1 99 ? -1.617 7.828 5.009 1.00 85.12 99 PHE A N 1
ATOM 760 C CA . PHE A 1 99 ? -0.592 6.808 4.791 1.00 85.12 99 PHE A CA 1
ATOM 761 C C . PHE A 1 99 ? -0.955 5.856 3.644 1.00 85.12 99 PHE A C 1
ATOM 763 O O . PHE A 1 99 ? -0.117 5.600 2.787 1.00 85.12 99 PHE A O 1
ATOM 770 N N . VAL A 1 100 ? -2.199 5.364 3.586 1.00 86.00 100 VAL A N 1
ATOM 771 C CA . VAL A 1 100 ? -2.662 4.492 2.489 1.00 86.00 100 VAL A CA 1
ATOM 772 C C . VAL A 1 100 ? -2.650 5.228 1.150 1.00 86.00 100 VAL A C 1
ATOM 774 O O . VAL A 1 100 ? -2.225 4.653 0.153 1.00 86.00 100 VAL A O 1
ATOM 777 N N . ILE A 1 101 ? -3.068 6.497 1.121 1.00 90.38 101 ILE A N 1
ATOM 778 C CA . ILE A 1 101 ? -3.023 7.327 -0.091 1.00 90.38 101 ILE A CA 1
ATOM 779 C C . ILE A 1 101 ? -1.576 7.533 -0.545 1.00 90.38 101 ILE A C 1
ATOM 781 O O . ILE A 1 101 ? -1.275 7.335 -1.719 1.00 90.38 101 ILE A O 1
ATOM 785 N N . LEU A 1 102 ? -0.672 7.880 0.376 1.00 92.31 102 LEU A N 1
ATOM 786 C CA . LEU A 1 102 ? 0.744 8.076 0.075 1.00 92.31 102 LEU A CA 1
ATOM 787 C C . LEU A 1 102 ? 1.385 6.782 -0.436 1.00 92.31 102 LEU A C 1
ATOM 789 O O . LEU A 1 102 ? 2.078 6.816 -1.444 1.00 92.31 102 LEU A O 1
ATOM 793 N N . LEU A 1 103 ? 1.122 5.648 0.219 1.00 90.44 103 LEU A N 1
ATOM 794 C CA . LEU A 1 103 ? 1.610 4.334 -0.202 1.00 90.44 103 LEU A CA 1
ATOM 795 C C . LEU A 1 103 ? 1.067 3.951 -1.587 1.00 90.44 103 LEU A C 1
ATOM 797 O O . LEU A 1 103 ? 1.812 3.482 -2.438 1.00 90.44 103 LEU A O 1
ATOM 801 N N . GLY A 1 104 ? -0.227 4.168 -1.831 1.00 89.56 104 GLY A N 1
ATOM 802 C CA . GLY A 1 104 ? -0.834 3.933 -3.140 1.00 89.56 104 GLY A CA 1
ATOM 803 C C . GLY A 1 104 ? -0.203 4.807 -4.223 1.00 89.56 104 GLY A C 1
ATOM 804 O O . GLY A 1 104 ? 0.098 4.319 -5.307 1.00 89.56 104 GLY A O 1
ATOM 805 N N . TRP A 1 105 ? 0.070 6.076 -3.911 1.00 90.69 105 TRP A N 1
ATOM 806 C CA . TRP A 1 105 ? 0.736 7.001 -4.822 1.00 90.69 105 TRP A CA 1
ATOM 807 C C . TRP A 1 105 ? 2.193 6.610 -5.097 1.00 90.69 105 TRP A C 1
ATOM 809 O O . TRP A 1 105 ? 2.610 6.630 -6.252 1.00 90.69 105 TRP A O 1
ATOM 819 N N . THR A 1 106 ? 2.966 6.198 -4.085 1.00 85.69 106 THR A N 1
ATOM 820 C CA . THR A 1 106 ? 4.347 5.740 -4.305 1.00 85.69 106 THR A CA 1
ATOM 821 C C . THR A 1 106 ? 4.391 4.457 -5.126 1.00 85.69 106 THR A C 1
ATOM 823 O O . THR A 1 106 ? 5.186 4.382 -6.057 1.00 85.69 106 THR A O 1
ATOM 826 N N . ILE A 1 107 ? 3.512 3.487 -4.846 1.00 88.50 107 ILE A N 1
ATOM 827 C CA . ILE A 1 107 ? 3.384 2.253 -5.638 1.00 88.50 107 ILE A CA 1
ATOM 828 C C . ILE A 1 107 ? 2.978 2.574 -7.079 1.00 88.50 107 ILE A C 1
ATOM 830 O O . ILE A 1 107 ? 3.549 2.023 -8.015 1.00 88.50 107 ILE A O 1
ATOM 834 N N . TYR A 1 108 ? 2.025 3.486 -7.277 1.00 86.19 108 TYR A N 1
ATOM 835 C CA . TYR A 1 108 ? 1.628 3.931 -8.611 1.00 86.19 108 TYR A CA 1
ATOM 836 C C . TYR A 1 108 ? 2.822 4.513 -9.379 1.00 86.19 108 TYR A C 1
ATOM 838 O O . TYR A 1 108 ? 3.094 4.099 -10.504 1.00 86.19 108 TYR A O 1
ATOM 846 N N . GLN A 1 109 ? 3.598 5.396 -8.748 1.00 79.75 109 GLN A N 1
ATOM 847 C CA . GLN A 1 109 ? 4.767 6.013 -9.378 1.00 79.75 109 GLN A CA 1
ATOM 848 C C . GLN A 1 109 ? 5.875 5.006 -9.713 1.00 79.75 109 GLN A C 1
ATOM 850 O O . GLN A 1 109 ? 6.533 5.151 -10.744 1.00 79.75 109 GLN A O 1
ATOM 855 N N . THR A 1 110 ? 6.098 3.995 -8.869 1.00 79.88 110 THR A N 1
ATOM 856 C CA . THR A 1 110 ? 7.116 2.964 -9.125 1.00 79.88 110 THR A CA 1
ATOM 857 C C . THR A 1 110 ? 6.650 1.903 -10.113 1.00 79.88 110 THR A C 1
ATOM 859 O O . THR A 1 110 ? 7.487 1.336 -10.807 1.00 79.88 110 THR A O 1
ATOM 862 N N . SER A 1 111 ? 5.343 1.659 -10.235 1.00 80.38 111 SER A N 1
ATOM 863 C CA . SER A 1 111 ? 4.796 0.660 -11.163 1.00 80.38 111 SER A CA 1
ATOM 864 C C . SER A 1 111 ? 5.075 0.964 -12.640 1.00 80.38 111 SER A C 1
ATOM 866 O O . SER A 1 111 ? 5.107 0.047 -13.454 1.00 80.38 111 SER A O 1
ATOM 868 N N . SER A 1 112 ? 5.341 2.229 -12.988 1.00 80.44 112 SER A N 1
ATOM 869 C CA . SER A 1 112 ? 5.741 2.627 -14.345 1.00 80.44 112 SER A CA 1
ATOM 870 C C . SER A 1 112 ? 7.216 2.353 -14.665 1.00 80.44 112 SER A C 1
ATOM 872 O O . SER A 1 112 ? 7.641 2.618 -15.786 1.00 80.44 112 SER A O 1
ATOM 874 N N . LEU A 1 113 ? 8.024 1.900 -13.700 1.00 85.31 113 LEU A N 1
ATOM 875 C CA . LEU A 1 113 ? 9.442 1.600 -13.895 1.00 85.31 113 LEU A CA 1
ATOM 876 C C . LEU A 1 113 ? 9.630 0.098 -14.110 1.00 85.31 113 LEU A C 1
ATOM 878 O O . LEU A 1 113 ? 9.408 -0.696 -13.197 1.00 85.31 113 LEU A O 1
ATOM 882 N N . LYS A 1 114 ? 10.099 -0.289 -15.298 1.00 86.00 114 LYS A N 1
ATOM 883 C CA . LYS A 1 114 ? 10.490 -1.668 -15.609 1.00 86.00 114 LYS A CA 1
ATOM 884 C C . LYS A 1 114 ? 11.991 -1.770 -15.822 1.00 86.00 114 LYS A C 1
ATOM 886 O O . LYS A 1 114 ? 12.631 -0.834 -16.302 1.00 86.00 114 LYS A O 1
ATOM 891 N N . ARG A 1 115 ? 12.581 -2.917 -15.482 1.00 84.88 115 ARG A N 1
ATOM 892 C CA . ARG A 1 115 ? 13.957 -3.205 -15.901 1.00 84.88 115 ARG A CA 1
ATOM 893 C C . ARG A 1 115 ? 13.980 -3.434 -17.401 1.00 84.88 115 ARG A C 1
ATOM 895 O O . ARG A 1 115 ? 13.065 -4.026 -1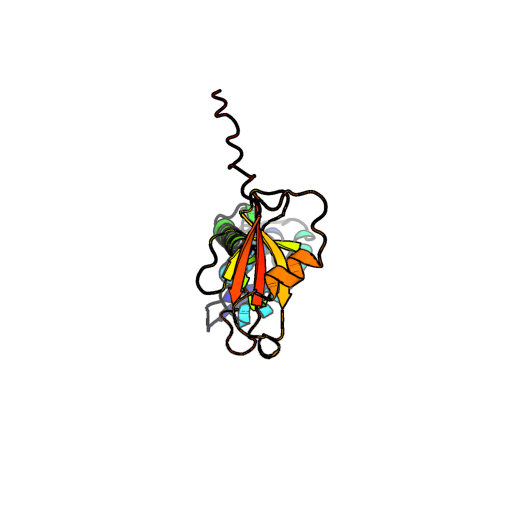7.955 1.00 84.88 115 ARG A O 1
ATOM 902 N N . THR A 1 116 ? 15.067 -3.015 -18.031 1.00 79.44 116 THR A N 1
ATOM 903 C CA . THR A 1 116 ? 15.315 -3.248 -19.459 1.00 79.44 116 THR A CA 1
ATOM 904 C C . THR A 1 116 ? 15.234 -4.734 -19.831 1.00 79.44 116 THR A C 1
ATOM 906 O O . THR A 1 116 ? 14.696 -5.061 -20.879 1.00 79.44 116 THR A O 1
ATOM 909 N N . ALA A 1 117 ? 15.651 -5.639 -18.939 1.00 80.44 117 ALA A N 1
ATOM 910 C CA . ALA A 1 117 ? 15.522 -7.092 -19.115 1.00 80.44 117 ALA A CA 1
ATOM 911 C C . ALA A 1 117 ? 14.068 -7.612 -19.198 1.00 80.44 117 ALA A C 1
ATOM 913 O O . ALA A 1 117 ? 13.827 -8.668 -19.790 1.00 80.44 117 ALA A O 1
ATOM 914 N N . ASP A 1 118 ? 13.127 -6.881 -18.592 1.00 84.50 118 ASP A N 1
ATOM 915 C CA . ASP A 1 118 ? 11.707 -7.238 -18.476 1.00 84.50 118 ASP A CA 1
ATOM 916 C C . ASP A 1 118 ? 10.853 -6.590 -19.588 1.00 84.50 118 ASP A C 1
ATOM 918 O O . ASP A 1 118 ? 9.629 -6.734 -19.583 1.00 84.50 118 ASP A O 1
ATOM 922 N N . LEU A 1 119 ? 11.481 -5.850 -20.513 1.00 85.25 119 LEU A N 1
ATOM 923 C CA . LEU A 1 119 ? 10.794 -5.214 -21.636 1.00 85.25 119 LEU A CA 1
ATOM 924 C C . LEU A 1 119 ? 10.339 -6.253 -22.662 1.00 85.25 119 LEU A C 1
ATOM 926 O O . LEU A 1 119 ? 11.045 -7.227 -22.934 1.00 85.25 119 LEU A O 1
ATOM 930 N N . VAL A 1 120 ? 9.179 -6.006 -23.265 1.00 86.38 120 VAL A N 1
ATOM 931 C CA . VAL A 1 120 ? 8.619 -6.835 -24.341 1.00 86.38 120 VAL A CA 1
ATOM 932 C C . VAL A 1 120 ? 8.317 -6.006 -25.587 1.00 86.38 120 VAL A C 1
ATOM 934 O O . VAL A 1 120 ? 8.191 -4.783 -25.532 1.00 86.38 120 VAL A O 1
ATOM 937 N N . VAL A 1 121 ? 8.213 -6.685 -26.731 1.00 84.50 121 VAL A N 1
ATOM 938 C CA . VAL A 1 121 ? 7.842 -6.061 -28.009 1.00 84.50 121 VAL A CA 1
ATOM 939 C C . VAL A 1 121 ? 6.462 -5.401 -27.893 1.00 84.50 121 VAL A C 1
ATOM 941 O O . VAL A 1 121 ? 5.533 -5.999 -27.349 1.00 84.50 121 VAL A O 1
ATOM 944 N N . GLY A 1 122 ? 6.337 -4.177 -28.406 1.00 82.44 122 GLY A N 1
ATOM 945 C CA . GLY A 1 122 ? 5.127 -3.351 -28.362 1.00 82.44 122 GLY A CA 1
ATOM 946 C C . GLY A 1 122 ? 5.032 -2.406 -27.159 1.00 82.44 122 GLY A C 1
ATOM 947 O O . GLY A 1 122 ? 4.029 -1.710 -27.015 1.00 82.44 122 GLY A O 1
ATOM 948 N N . GLU A 1 123 ? 6.038 -2.361 -26.279 1.00 87.06 123 GLU A N 1
ATOM 949 C CA . GLU A 1 123 ? 6.056 -1.398 -25.173 1.00 87.06 123 GLU A CA 1
ATOM 950 C C . GLU A 1 123 ? 6.578 -0.025 -25.601 1.00 87.06 123 GLU A C 1
ATOM 952 O O . GLU A 1 123 ? 7.623 0.095 -26.243 1.00 87.06 123 GLU A O 1
ATOM 957 N N . CYS A 1 124 ? 5.881 1.027 -25.169 1.00 86.75 124 CYS A N 1
ATOM 958 C CA . CYS A 1 124 ? 6.296 2.408 -25.374 1.00 86.75 124 CYS A CA 1
ATOM 959 C C . CYS A 1 124 ? 7.049 2.936 -24.148 1.00 86.75 124 CYS A C 1
ATOM 961 O O . CYS A 1 124 ? 6.566 2.855 -23.013 1.00 86.75 124 CYS A O 1
ATOM 963 N N . ILE A 1 125 ? 8.250 3.470 -24.375 1.00 88.56 125 ILE A N 1
ATOM 964 C CA . ILE A 1 125 ? 9.173 3.916 -23.329 1.00 88.56 125 ILE A CA 1
ATOM 965 C C . ILE A 1 125 ? 9.686 5.335 -23.590 1.00 88.56 125 ILE A C 1
ATOM 967 O O . ILE A 1 125 ? 9.733 5.815 -24.724 1.00 88.56 125 ILE A O 1
ATOM 971 N N . SER A 1 126 ? 10.094 6.027 -22.527 1.00 86.06 126 SER A N 1
ATOM 972 C CA . SER A 1 126 ? 10.770 7.322 -22.660 1.00 86.06 126 SER A CA 1
ATOM 973 C C . SER A 1 126 ? 12.273 7.164 -22.920 1.00 86.06 126 SER A C 1
ATOM 975 O O . SER A 1 126 ? 12.897 6.177 -22.531 1.00 86.06 126 SER A O 1
ATOM 977 N N . SER A 1 127 ? 12.878 8.178 -23.543 1.00 69.88 127 SER A N 1
ATOM 978 C CA . SER A 1 127 ? 14.301 8.259 -23.914 1.00 69.88 127 SER A CA 1
ATOM 979 C C . SER A 1 127 ? 15.245 8.132 -22.715 1.00 69.88 127 SER A C 1
ATOM 981 O O . SER A 1 127 ? 16.433 7.846 -22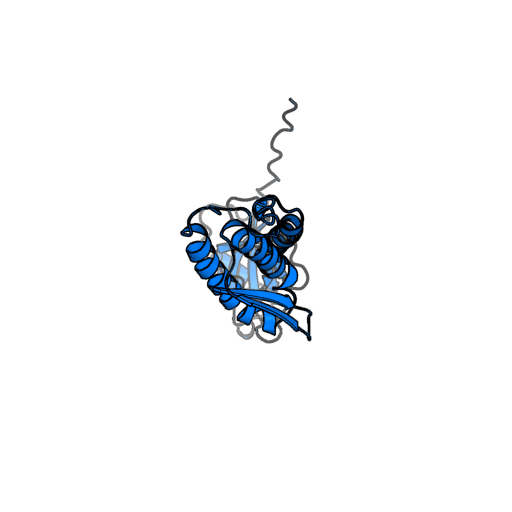.876 1.00 69.88 127 SER A O 1
ATOM 983 N N . ARG A 1 128 ? 14.739 8.348 -21.499 1.00 69.50 128 ARG A N 1
ATOM 984 C CA . ARG A 1 128 ? 15.539 8.385 -20.281 1.00 69.50 128 ARG A CA 1
ATOM 985 C C . ARG A 1 128 ? 15.690 6.980 -19.694 1.00 69.50 128 ARG A C 1
ATOM 987 O O . ARG A 1 128 ? 15.105 6.664 -18.661 1.00 69.50 128 ARG A O 1
ATOM 994 N N . VAL A 1 129 ? 16.506 6.154 -20.344 1.00 71.00 129 VAL A N 1
ATOM 995 C CA . VAL A 1 129 ? 16.965 4.876 -19.783 1.00 71.00 129 VAL A CA 1
ATOM 996 C C . VAL A 1 129 ? 18.128 5.165 -18.835 1.00 71.00 129 VAL A C 1
ATOM 998 O O . VAL A 1 129 ? 19.237 5.475 -19.265 1.00 71.00 129 VAL A O 1
ATOM 1001 N N . ALA A 1 130 ? 17.875 5.108 -17.529 1.00 71.25 130 ALA A N 1
ATOM 1002 C CA . ALA A 1 130 ? 18.881 5.368 -16.500 1.00 71.25 130 ALA A CA 1
ATOM 1003 C C . ALA A 1 130 ? 19.196 4.072 -15.747 1.00 71.25 130 ALA A C 1
ATOM 1005 O O . ALA A 1 130 ? 18.303 3.442 -15.185 1.00 71.25 130 ALA A O 1
ATOM 1006 N N . GLY A 1 131 ? 20.466 3.653 -15.747 1.00 71.38 131 GLY A N 1
ATOM 1007 C CA . GLY A 1 131 ? 20.923 2.489 -14.975 1.00 71.38 131 GLY A CA 1
ATOM 1008 C C . GLY A 1 131 ? 20.274 1.151 -15.360 1.00 71.38 131 GLY A C 1
ATOM 1009 O O . GLY A 1 131 ? 20.230 0.241 -14.536 1.00 71.38 131 GLY A O 1
ATOM 1010 N N . GLY A 1 132 ? 19.751 1.018 -16.586 1.00 77.00 132 GLY A N 1
ATOM 1011 C CA . GLY A 1 132 ? 19.073 -0.199 -17.048 1.00 77.00 132 GLY A CA 1
ATOM 1012 C C . GLY A 1 132 ? 17.601 -0.312 -16.650 1.00 77.00 132 GLY A C 1
ATOM 1013 O O . GLY A 1 132 ? 17.039 -1.405 -16.734 1.00 77.00 132 GLY A O 1
ATOM 1014 N N . VAL A 1 133 ? 16.969 0.787 -16.235 1.00 83.81 133 VAL A N 1
ATOM 1015 C CA . VAL A 1 133 ? 15.523 0.881 -15.990 1.00 83.81 133 VAL A CA 1
ATOM 1016 C C . VAL A 1 133 ? 14.903 1.804 -17.040 1.00 83.81 133 VAL A C 1
ATOM 1018 O O . VAL A 1 133 ? 15.432 2.884 -17.306 1.00 83.81 133 VAL A O 1
ATOM 1021 N N . ALA A 1 134 ? 13.790 1.373 -17.631 1.00 86.62 134 ALA A N 1
ATOM 1022 C CA . ALA A 1 134 ? 12.998 2.130 -18.592 1.00 86.62 134 ALA A CA 1
ATOM 1023 C C . ALA A 1 134 ? 11.618 2.445 -17.998 1.00 86.62 134 ALA A C 1
ATOM 1025 O O . ALA A 1 134 ? 11.026 1.629 -17.286 1.00 86.62 134 ALA A O 1
ATOM 1026 N N . ARG A 1 135 ? 11.099 3.645 -18.278 1.00 87.50 135 ARG A N 1
ATOM 1027 C CA . ARG A 1 135 ? 9.741 4.023 -17.875 1.00 87.50 135 ARG A CA 1
ATOM 1028 C C . ARG A 1 135 ? 8.766 3.654 -18.987 1.00 87.50 135 ARG A C 1
ATOM 1030 O O . ARG A 1 135 ? 8.846 4.244 -20.059 1.00 87.50 135 ARG A O 1
ATOM 1037 N N . THR A 1 136 ? 7.864 2.718 -18.716 1.00 88.56 136 THR A N 1
ATOM 1038 C CA . THR A 1 136 ? 6.801 2.296 -19.639 1.00 88.56 136 THR A CA 1
ATOM 1039 C C . THR A 1 136 ? 5.590 3.215 -19.535 1.00 88.56 136 THR A C 1
ATOM 1041 O O . THR A 1 136 ? 5.191 3.586 -18.426 1.00 88.56 136 THR A O 1
ATOM 1044 N N . MET A 1 137 ? 4.998 3.566 -20.673 1.00 86.12 137 MET A N 1
ATOM 1045 C CA . MET A 1 137 ? 3.837 4.456 -20.790 1.00 86.12 137 MET A CA 1
ATOM 1046 C C . MET A 1 137 ? 2.844 3.872 -21.808 1.00 86.12 137 MET A C 1
ATOM 1048 O O . MET A 1 137 ? 3.204 2.976 -22.573 1.00 86.12 137 MET A O 1
ATOM 1052 N N . ASP A 1 138 ? 1.597 4.348 -21.820 1.00 85.31 138 ASP A N 1
ATOM 1053 C CA . ASP A 1 138 ? 0.656 3.987 -22.885 1.00 85.31 138 ASP A CA 1
ATOM 1054 C C . ASP A 1 138 ? 1.162 4.576 -24.214 1.00 85.31 138 ASP A C 1
ATOM 1056 O O . ASP A 1 138 ? 1.586 5.730 -24.275 1.00 85.31 138 ASP A O 1
ATOM 1060 N N . CYS A 1 139 ? 1.114 3.803 -25.298 1.00 82.31 139 CYS A N 1
ATOM 1061 C CA . CYS A 1 139 ? 1.516 4.269 -26.626 1.00 82.31 139 CYS A CA 1
ATOM 1062 C C . CYS A 1 139 ? 0.635 5.420 -27.157 1.00 82.31 139 CYS A C 1
ATOM 1064 O O . CYS A 1 139 ? 1.005 6.124 -28.102 1.00 82.31 139 CYS A O 1
ATOM 1066 N N . ARG A 1 140 ? -0.531 5.658 -26.550 1.00 82.06 140 ARG A N 1
ATOM 1067 C CA . ARG A 1 140 ? -1.367 6.835 -26.825 1.00 82.06 140 ARG A CA 1
ATOM 1068 C C . ARG A 1 140 ? -0.814 8.108 -26.189 1.00 82.06 140 ARG A C 1
ATOM 1070 O O . ARG A 1 140 ? -1.016 9.185 -26.747 1.00 82.06 140 ARG A O 1
ATOM 1077 N N . ASP A 1 141 ? -0.092 7.985 -25.082 1.00 80.56 141 ASP A N 1
ATOM 1078 C CA . ASP A 1 141 ? 0.535 9.112 -24.401 1.00 80.56 141 ASP A CA 1
ATOM 1079 C C . ASP A 1 141 ? 1.827 9.551 -25.124 1.00 80.56 141 ASP A C 1
ATOM 1081 O O . ASP A 1 141 ? 2.378 8.809 -25.953 1.00 80.56 141 ASP A O 1
ATOM 1085 N N . PRO A 1 142 ? 2.332 10.771 -24.855 1.00 80.62 142 PRO A N 1
ATOM 1086 C CA . PRO A 1 142 ? 3.635 11.208 -25.342 1.00 80.62 142 PRO A CA 1
ATOM 1087 C C . PRO A 1 142 ? 4.745 10.260 -24.862 1.00 80.62 142 PRO A C 1
ATOM 1089 O O . PRO A 1 142 ? 5.032 10.172 -23.669 1.00 80.62 142 PRO A O 1
ATOM 1092 N N . HIS A 1 143 ? 5.366 9.561 -25.808 1.00 79.19 143 HIS A N 1
ATOM 1093 C CA . HIS A 1 143 ? 6.473 8.634 -25.599 1.00 79.19 143 HIS A CA 1
ATOM 1094 C C . HIS A 1 143 ? 7.544 8.884 -26.663 1.00 79.19 143 HIS A C 1
ATOM 1096 O O . HIS A 1 143 ? 7.235 9.373 -27.750 1.00 79.19 143 HIS A O 1
ATOM 1102 N N . ASP A 1 144 ? 8.792 8.542 -26.348 1.00 81.25 144 ASP A N 1
ATOM 1103 C CA . ASP A 1 144 ? 9.928 8.821 -27.230 1.00 81.25 144 ASP A CA 1
ATOM 1104 C C . ASP A 1 144 ? 10.270 7.624 -28.126 1.00 81.25 144 ASP A C 1
ATOM 1106 O O . ASP A 1 144 ? 10.768 7.806 -29.237 1.00 81.25 144 ASP A O 1
ATOM 1110 N N . MET A 1 145 ? 10.060 6.399 -27.630 1.00 79.44 145 MET A N 1
ATOM 1111 C CA . MET A 1 145 ? 10.493 5.171 -28.295 1.00 79.44 145 MET A CA 1
ATOM 1112 C C . MET A 1 145 ? 9.469 4.045 -28.144 1.00 79.44 145 MET A C 1
ATOM 1114 O O . MET A 1 145 ? 8.772 3.960 -27.133 1.00 79.44 145 MET A O 1
ATOM 1118 N N . GLU A 1 146 ? 9.442 3.152 -29.127 1.00 83.19 146 GLU A N 1
ATOM 1119 C CA . GLU A 1 146 ? 8.656 1.916 -29.132 1.00 83.19 146 GLU A CA 1
ATOM 1120 C C . GLU A 1 146 ? 9.597 0.713 -29.268 1.00 83.19 146 GLU A C 1
ATOM 1122 O O . GLU A 1 146 ? 10.496 0.702 -30.113 1.00 83.19 146 GLU A O 1
ATOM 1127 N N . VAL A 1 147 ? 9.424 -0.297 -28.414 1.00 84.44 147 VAL A N 1
ATOM 1128 C CA . VAL A 1 147 ? 10.221 -1.527 -28.454 1.00 84.44 147 VAL A CA 1
ATOM 1129 C C . VAL A 1 147 ? 9.711 -2.406 -29.589 1.00 84.44 147 VAL A C 1
ATOM 1131 O O . VAL A 1 147 ? 8.642 -3.002 -29.493 1.00 84.44 147 VAL A O 1
ATOM 1134 N N . ILE A 1 148 ? 10.496 -2.523 -30.654 1.00 79.50 148 ILE A N 1
ATOM 1135 C CA . ILE A 1 148 ? 10.146 -3.328 -31.833 1.00 79.50 148 ILE A CA 1
ATOM 1136 C C . ILE A 1 148 ? 10.712 -4.748 -31.763 1.00 79.50 148 ILE A C 1
ATOM 1138 O O . ILE A 1 148 ? 10.270 -5.630 -32.493 1.00 79.50 148 ILE A O 1
ATOM 1142 N N . GLY A 1 149 ? 11.687 -4.985 -30.884 1.00 74.12 149 GLY A N 1
ATOM 1143 C CA . GLY A 1 149 ? 12.404 -6.247 -30.839 1.00 74.12 149 GLY A CA 1
ATOM 1144 C C . GLY A 1 149 ? 13.190 -6.453 -29.558 1.00 74.12 149 GLY A C 1
ATOM 1145 O O . GLY A 1 149 ? 13.782 -5.519 -29.019 1.00 74.12 149 GLY A O 1
ATOM 1146 N N . VAL A 1 150 ? 13.231 -7.699 -29.094 1.00 78.88 150 VAL A N 1
ATOM 1147 C CA . VAL A 1 150 ? 14.075 -8.126 -27.976 1.00 78.88 150 VAL A CA 1
ATOM 1148 C C . VAL A 1 150 ? 14.817 -9.384 -28.408 1.00 78.88 150 VAL A C 1
ATOM 1150 O O . VAL A 1 150 ? 14.201 -10.361 -28.825 1.00 78.88 150 VAL A O 1
ATOM 1153 N N . VAL A 1 151 ? 16.144 -9.341 -28.341 1.00 76.81 151 VAL A N 1
ATOM 1154 C CA . VAL A 1 151 ? 17.028 -10.459 -28.673 1.00 76.81 151 VAL A CA 1
ATOM 1155 C C . VAL A 1 151 ? 17.587 -11.015 -27.368 1.00 76.81 151 VAL A C 1
ATOM 1157 O O . VAL A 1 151 ? 18.408 -10.373 -26.709 1.00 76.81 151 VAL A O 1
ATOM 1160 N N . ASP A 1 152 ? 17.125 -12.206 -26.989 1.00 71.25 152 ASP A N 1
ATOM 1161 C CA . ASP A 1 152 ? 17.481 -12.857 -25.720 1.00 71.25 152 ASP A CA 1
ATOM 1162 C C . ASP A 1 152 ? 18.863 -13.544 -25.735 1.00 71.25 152 ASP A C 1
ATOM 1164 O O . ASP A 1 152 ? 19.386 -13.882 -24.677 1.00 71.25 152 ASP A O 1
ATOM 1168 N N . ASP A 1 153 ? 19.466 -13.757 -26.912 1.00 66.44 153 ASP A N 1
ATOM 1169 C CA . ASP A 1 153 ? 20.750 -14.455 -27.063 1.00 66.44 153 ASP A CA 1
ATOM 1170 C C . ASP A 1 153 ? 21.767 -13.600 -27.828 1.00 66.44 153 ASP A C 1
ATOM 1172 O O . ASP A 1 153 ? 21.802 -13.552 -29.060 1.00 66.44 153 ASP A O 1
ATOM 1176 N N . VAL A 1 154 ? 22.606 -12.911 -27.057 1.00 63.34 154 VAL A N 1
ATOM 1177 C CA . VAL A 1 154 ? 23.648 -11.999 -27.548 1.00 63.34 154 VAL A CA 1
ATOM 1178 C C . VAL A 1 154 ? 24.848 -12.757 -28.127 1.00 63.34 154 VAL A C 1
ATOM 1180 O O . VAL A 1 154 ? 25.641 -12.193 -28.872 1.00 63.34 154 VAL A O 1
ATOM 1183 N N . SER A 1 155 ? 24.976 -14.060 -27.865 1.00 57.22 155 SER A N 1
ATOM 1184 C CA . SER A 1 155 ? 26.074 -14.881 -28.389 1.00 57.22 155 SER A CA 1
ATOM 1185 C C . SER A 1 155 ? 25.877 -15.305 -29.846 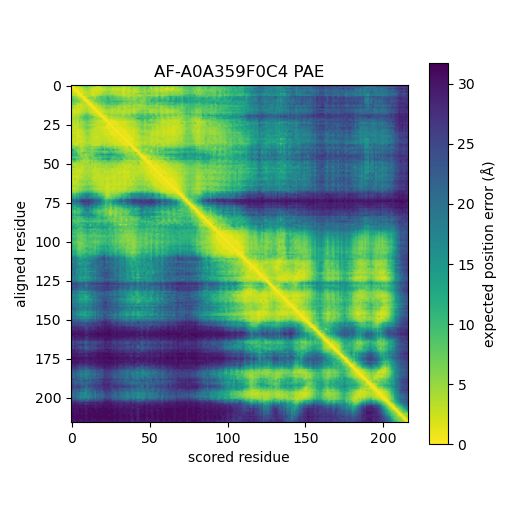1.00 57.22 155 SER A C 1
ATOM 1187 O O . SER A 1 155 ? 26.832 -15.732 -30.488 1.00 57.22 155 SER A O 1
ATOM 1189 N N . LYS A 1 156 ? 24.669 -15.144 -30.400 1.00 52.53 156 LYS A N 1
ATOM 1190 C CA . LYS A 1 156 ? 24.389 -15.337 -31.835 1.00 52.53 156 LYS A CA 1
ATOM 1191 C C . LYS A 1 156 ? 24.738 -14.114 -32.693 1.00 52.53 156 LYS A C 1
ATOM 1193 O O . LYS A 1 156 ? 24.431 -14.096 -33.883 1.00 52.53 156 LYS A O 1
ATOM 1198 N N . MET A 1 157 ? 25.352 -13.089 -32.103 1.00 53.31 157 MET A N 1
ATOM 1199 C CA . MET A 1 157 ? 25.718 -11.857 -32.794 1.00 53.31 157 MET A CA 1
ATOM 1200 C C . MET A 1 157 ? 26.987 -12.047 -33.629 1.00 53.31 157 MET A C 1
ATOM 1202 O O . MET A 1 157 ? 28.070 -12.269 -33.090 1.00 53.31 157 MET A O 1
ATOM 1206 N N . GLY A 1 158 ? 26.845 -11.942 -34.950 1.00 46.81 158 GLY A N 1
ATOM 1207 C CA . GLY A 1 158 ? 27.970 -11.681 -35.849 1.00 46.81 158 GLY A CA 1
ATOM 1208 C C . GLY A 1 158 ? 28.549 -10.274 -35.636 1.00 46.81 158 GLY A C 1
ATOM 1209 O O . GLY A 1 158 ? 27.930 -9.431 -34.989 1.00 46.81 158 GLY A O 1
ATOM 1210 N N . GLU A 1 159 ? 29.755 -10.048 -36.158 1.00 42.12 159 GLU A N 1
ATOM 1211 C CA . GLU A 1 159 ? 30.552 -8.815 -36.035 1.00 42.12 159 GLU A CA 1
ATOM 1212 C C . GLU A 1 159 ? 29.812 -7.493 -36.383 1.00 42.12 159 GLU A C 1
ATOM 1214 O O . GLU A 1 159 ? 28.814 -7.490 -37.103 1.00 42.12 159 GLU A O 1
ATOM 1219 N N . PRO A 1 160 ? 30.302 -6.336 -35.882 1.00 48.22 160 PRO A N 1
ATOM 1220 C CA . PRO A 1 160 ? 29.502 -5.152 -35.538 1.00 48.22 160 PRO A CA 1
ATOM 1221 C C . PRO A 1 160 ? 29.206 -4.176 -36.693 1.00 48.22 160 PRO A C 1
ATOM 1223 O O . PRO A 1 160 ? 29.008 -2.988 -36.449 1.00 48.22 160 PRO A O 1
ATOM 1226 N N . THR A 1 161 ? 29.205 -4.615 -37.950 1.00 45.38 161 THR A N 1
ATOM 1227 C CA . THR A 1 161 ? 29.090 -3.685 -39.092 1.00 45.38 161 THR A CA 1
ATOM 1228 C C . THR A 1 161 ? 27.659 -3.445 -39.578 1.00 45.38 161 THR A C 1
ATOM 1230 O O . THR A 1 161 ? 27.426 -2.441 -40.244 1.00 45.38 161 THR A O 1
ATOM 1233 N N . GLN A 1 162 ? 26.698 -4.285 -39.186 1.00 50.62 162 GLN A N 1
ATOM 1234 C CA . GLN A 1 162 ? 25.250 -4.101 -39.358 1.00 50.62 162 GLN A CA 1
ATOM 1235 C C . GLN A 1 162 ? 24.565 -4.800 -38.182 1.00 50.62 162 GLN A C 1
ATOM 1237 O O . GLN A 1 162 ? 24.729 -6.004 -37.989 1.00 50.62 162 GLN A O 1
ATOM 1242 N N . GLY A 1 163 ? 23.882 -4.045 -37.325 1.00 55.41 163 GLY A N 1
ATOM 1243 C CA . GLY A 1 163 ? 23.372 -4.588 -36.072 1.00 55.41 163 GLY A CA 1
ATOM 1244 C C . GLY A 1 163 ? 22.232 -5.589 -36.312 1.00 55.41 163 GLY A C 1
ATOM 1245 O O . GLY A 1 163 ? 21.457 -5.427 -37.253 1.00 55.41 163 GLY A O 1
ATOM 1246 N N . PRO A 1 164 ? 22.033 -6.591 -35.434 1.00 59.56 164 PRO A N 1
ATOM 1247 C CA . PRO A 1 164 ? 20.880 -7.499 -35.505 1.00 59.56 164 PRO A CA 1
ATOM 1248 C C . PRO A 1 164 ? 19.531 -6.758 -35.441 1.00 59.56 164 PRO A C 1
ATOM 1250 O O . PRO A 1 164 ? 18.529 -7.255 -35.946 1.00 59.56 164 PRO A O 1
ATOM 1253 N N . CYS A 1 165 ? 19.507 -5.547 -34.874 1.00 61.59 165 CYS A N 1
ATOM 1254 C CA . CYS A 1 165 ? 18.335 -4.674 -34.883 1.00 61.59 165 CYS A CA 1
ATOM 1255 C C . CYS A 1 165 ? 18.014 -4.094 -36.270 1.00 61.59 165 CYS A C 1
ATOM 1257 O O . CYS A 1 165 ? 16.843 -3.846 -36.543 1.00 61.59 165 CYS A O 1
ATOM 1259 N N . ASP A 1 166 ? 19.006 -3.916 -37.149 1.00 62.69 166 ASP A N 1
ATOM 1260 C CA . ASP A 1 166 ? 18.803 -3.406 -38.512 1.00 62.69 166 ASP A CA 1
ATOM 1261 C C . ASP A 1 166 ? 18.181 -4.493 -39.401 1.00 62.69 166 ASP A C 1
ATOM 1263 O O . ASP A 1 166 ? 17.242 -4.239 -40.154 1.00 62.69 166 ASP A O 1
ATOM 1267 N N . ALA A 1 167 ? 18.644 -5.740 -39.245 1.00 60.91 167 ALA A N 1
ATOM 1268 C CA . ALA A 1 167 ? 18.035 -6.907 -39.881 1.00 60.91 167 ALA A CA 1
ATOM 1269 C C . ALA A 1 167 ? 16.594 -7.123 -39.384 1.00 60.91 167 ALA A C 1
ATOM 1271 O O . ALA A 1 167 ? 15.682 -7.299 -40.192 1.00 60.91 167 ALA A O 1
ATOM 1272 N N . LEU A 1 168 ? 16.365 -7.013 -38.072 1.00 62.25 168 LEU A N 1
ATOM 1273 C CA . LEU A 1 168 ? 15.035 -7.138 -37.478 1.00 62.25 168 LEU A CA 1
ATOM 1274 C C . LEU A 1 168 ? 14.082 -6.018 -37.935 1.00 62.25 168 LEU A C 1
ATOM 1276 O O . LEU A 1 168 ? 12.914 -6.287 -38.202 1.00 62.25 168 LEU A O 1
ATOM 1280 N N . ALA A 1 169 ? 14.581 -4.789 -38.097 1.00 57.16 169 ALA A N 1
ATOM 1281 C CA . ALA A 1 169 ? 13.825 -3.672 -38.665 1.00 57.16 169 ALA A CA 1
ATOM 1282 C C . ALA A 1 169 ? 13.490 -3.861 -40.156 1.00 57.16 169 AL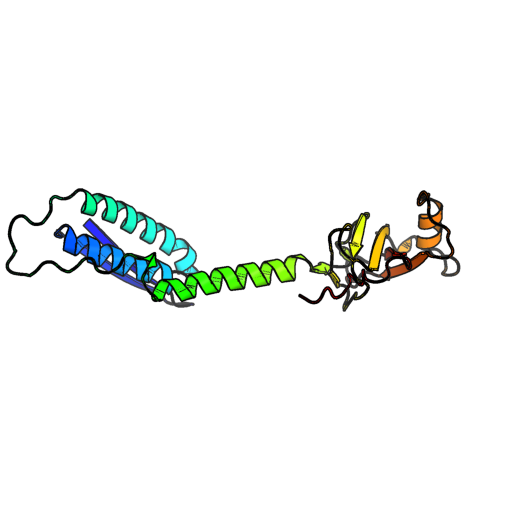A A C 1
ATOM 1284 O O . ALA A 1 169 ? 12.508 -3.302 -40.635 1.00 57.16 169 ALA A O 1
ATOM 1285 N N . SER A 1 170 ? 14.282 -4.646 -40.895 1.00 56.12 170 SER A N 1
ATOM 1286 C CA . SER A 1 170 ? 13.986 -4.998 -42.290 1.00 56.12 170 SER A CA 1
ATOM 1287 C C . SER A 1 170 ? 12.969 -6.143 -42.428 1.00 56.12 170 SER A C 1
ATOM 1289 O O . SER A 1 170 ? 12.235 -6.200 -43.415 1.00 56.12 170 SER A O 1
ATOM 1291 N N . GLU A 1 171 ? 12.906 -7.039 -41.435 1.00 55.56 171 GLU A N 1
ATOM 1292 C CA . GLU A 1 171 ? 12.043 -8.230 -41.423 1.00 55.56 171 GLU A CA 1
ATOM 1293 C C . GLU A 1 171 ? 10.652 -7.937 -40.840 1.00 55.56 171 GLU A C 1
ATOM 1295 O O . GLU A 1 171 ? 9.629 -8.322 -41.415 1.00 55.56 171 GLU A O 1
ATOM 1300 N N . LEU A 1 172 ? 10.589 -7.155 -39.757 1.00 53.84 172 LEU A N 1
ATOM 1301 C CA . LEU A 1 172 ? 9.381 -6.429 -39.387 1.00 53.84 172 LEU A CA 1
ATOM 1302 C C . LEU A 1 172 ? 9.214 -5.318 -40.417 1.00 53.84 172 LEU A C 1
ATOM 1304 O O . LEU A 1 172 ? 9.727 -4.225 -40.227 1.00 53.84 172 LEU A O 1
ATOM 1308 N N . ARG A 1 173 ? 8.495 -5.585 -41.514 1.00 48.97 173 ARG A N 1
ATOM 1309 C CA . ARG A 1 173 ? 7.881 -4.533 -42.338 1.00 48.97 173 ARG A CA 1
ATOM 1310 C C . ARG A 1 173 ? 7.109 -3.612 -41.393 1.00 48.97 173 ARG A C 1
ATOM 1312 O O . ARG A 1 173 ? 5.938 -3.872 -41.135 1.00 48.97 173 ARG A O 1
ATOM 1319 N N . VAL A 1 174 ? 7.760 -2.580 -40.855 1.00 51.69 174 VAL A N 1
ATOM 1320 C CA . VAL A 1 174 ? 7.113 -1.471 -40.162 1.00 51.69 174 VAL A CA 1
ATOM 1321 C C . VAL A 1 174 ? 6.228 -0.864 -41.241 1.00 51.69 174 VAL A C 1
ATOM 1323 O O . VAL A 1 174 ? 6.751 -0.249 -42.175 1.00 51.69 174 VAL A O 1
ATOM 1326 N N . PRO A 1 175 ? 4.920 -1.162 -41.250 1.00 42.81 175 PRO A N 1
ATOM 1327 C CA . PRO A 1 175 ? 4.092 -0.749 -42.354 1.00 42.81 175 PRO A CA 1
ATOM 1328 C C . PRO A 1 175 ? 3.914 0.760 -42.184 1.00 42.81 175 PRO A C 1
ATOM 1330 O O . PRO A 1 175 ? 3.509 1.217 -41.121 1.00 42.81 175 PRO A O 1
ATOM 1333 N N . GLU A 1 176 ? 4.253 1.514 -43.229 1.00 46.59 176 GLU A N 1
ATOM 1334 C CA . GLU A 1 176 ? 3.922 2.939 -43.400 1.00 46.59 176 GLU A CA 1
ATOM 1335 C C . GLU A 1 176 ? 4.783 3.996 -42.677 1.00 46.59 176 GLU A C 1
ATOM 1337 O O . GLU A 1 176 ? 4.242 5.010 -42.246 1.00 46.59 176 GLU A O 1
ATOM 1342 N N . MET A 1 177 ? 6.116 3.871 -42.600 1.00 48.56 177 MET A N 1
ATOM 1343 C CA . MET A 1 177 ? 6.952 5.053 -42.290 1.00 48.56 177 MET A CA 1
ATOM 1344 C C . MET A 1 177 ? 8.203 5.159 -43.180 1.00 48.56 177 MET A C 1
ATOM 1346 O O . MET A 1 177 ? 8.870 4.147 -43.407 1.00 48.56 177 MET A O 1
ATOM 1350 N N . PRO A 1 178 ? 8.536 6.360 -43.698 1.00 50.03 178 PRO A N 1
ATOM 1351 C CA . PRO A 1 178 ? 9.788 6.592 -44.412 1.00 50.03 178 PRO A CA 1
ATOM 1352 C C . PRO A 1 178 ? 10.977 6.409 -43.456 1.00 50.03 178 PRO A C 1
ATOM 1354 O O . PRO A 1 178 ? 10.970 6.907 -42.332 1.00 50.03 178 PRO A O 1
ATOM 1357 N N . LEU A 1 179 ? 12.010 5.689 -43.907 1.00 51.94 179 LEU A N 1
ATOM 1358 C CA . LEU A 1 179 ? 13.220 5.392 -43.122 1.00 51.94 179 LEU A CA 1
ATOM 1359 C C . LEU A 1 179 ? 13.983 6.645 -42.644 1.00 51.94 179 LEU A C 1
ATOM 1361 O O . LEU A 1 179 ? 14.839 6.531 -41.773 1.00 51.94 179 LEU A O 1
ATOM 1365 N N . GLU A 1 180 ? 13.695 7.820 -43.205 1.00 53.69 180 GLU A N 1
ATOM 1366 C CA . GLU A 1 180 ? 14.378 9.081 -42.894 1.00 53.69 180 GLU A CA 1
ATOM 1367 C C . GLU A 1 180 ? 14.012 9.638 -41.501 1.00 53.69 180 GLU A C 1
ATOM 1369 O O . GLU A 1 180 ? 14.825 10.338 -40.901 1.00 53.69 180 GLU A O 1
ATOM 1374 N N . ASP A 1 181 ? 12.865 9.241 -40.931 1.00 53.00 181 ASP A N 1
ATOM 1375 C CA . ASP A 1 181 ? 12.352 9.740 -39.637 1.00 53.00 181 ASP A CA 1
ATOM 1376 C C . ASP A 1 181 ? 12.481 8.733 -38.480 1.00 53.00 181 ASP A C 1
ATOM 1378 O O . ASP A 1 181 ? 11.871 8.886 -37.410 1.00 53.00 181 ASP A O 1
ATOM 1382 N N . LEU A 1 182 ? 13.270 7.678 -38.689 1.00 60.09 182 LEU A N 1
ATOM 1383 C CA . LEU A 1 182 ? 13.289 6.496 -37.840 1.00 60.09 182 LEU A CA 1
ATOM 1384 C C . LEU A 1 182 ? 14.717 6.224 -37.349 1.00 60.09 182 LEU A C 1
ATOM 1386 O O . LEU A 1 182 ? 15.557 5.707 -38.081 1.00 60.09 182 LEU A O 1
ATOM 1390 N N . GLN A 1 183 ? 15.013 6.570 -36.091 1.00 69.00 183 GLN A N 1
ATOM 1391 C CA . GLN A 1 183 ? 16.300 6.227 -35.473 1.00 69.00 183 GLN A CA 1
ATOM 1392 C C . GLN A 1 183 ? 16.167 4.915 -34.702 1.00 69.00 183 GLN A C 1
ATOM 1394 O O . GLN A 1 183 ? 15.483 4.849 -33.678 1.00 69.00 183 GLN A O 1
ATOM 1399 N N . ILE A 1 184 ? 16.855 3.877 -35.175 1.00 67.38 184 ILE A N 1
ATOM 1400 C CA . ILE A 1 184 ? 16.997 2.614 -34.448 1.00 67.38 184 ILE A CA 1
ATOM 1401 C C . ILE A 1 184 ? 17.999 2.837 -33.313 1.00 67.38 184 ILE A C 1
ATOM 1403 O O . ILE A 1 184 ? 19.137 3.255 -33.530 1.00 67.38 184 ILE A O 1
ATOM 1407 N N . VAL A 1 185 ? 17.564 2.576 -32.085 1.00 72.88 185 VAL A N 1
ATOM 1408 C CA . VAL A 1 185 ? 18.394 2.632 -30.884 1.00 72.88 185 VAL A CA 1
ATOM 1409 C C . VAL A 1 185 ? 18.423 1.240 -30.281 1.00 72.88 185 VAL A C 1
ATOM 1411 O O . VAL A 1 185 ? 17.380 0.633 -30.039 1.00 72.88 185 VAL A O 1
ATOM 1414 N N . TYR A 1 186 ? 19.621 0.740 -30.006 1.00 72.81 186 TYR A N 1
ATOM 1415 C CA . TYR A 1 186 ? 19.798 -0.509 -29.284 1.00 72.81 186 TYR A CA 1
ATOM 1416 C C . TYR A 1 186 ? 20.434 -0.252 -27.925 1.00 72.81 186 TYR A C 1
ATOM 1418 O O . TYR A 1 186 ? 21.295 0.614 -27.763 1.00 72.81 186 TYR A O 1
ATOM 1426 N N . PHE A 1 187 ? 20.004 -1.014 -26.929 1.00 75.12 187 PHE A N 1
ATOM 1427 C CA . PHE A 1 187 ? 20.591 -0.989 -25.598 1.00 75.12 187 PHE A CA 1
ATOM 1428 C C . PHE A 1 187 ? 20.711 -2.405 -25.058 1.00 75.12 187 PHE A C 1
ATOM 1430 O O . PHE A 1 187 ? 19.849 -3.258 -25.270 1.00 75.12 187 PHE A O 1
ATOM 1437 N N . GLN A 1 188 ? 21.815 -2.657 -24.364 1.00 72.19 188 GLN A N 1
ATOM 1438 C CA . GLN A 1 188 ? 22.052 -3.926 -23.698 1.00 72.19 188 GLN A CA 1
ATOM 1439 C C . GLN A 1 188 ? 21.453 -3.879 -22.290 1.00 72.19 188 GLN A C 1
ATOM 1441 O O . GLN A 1 188 ? 21.565 -2.873 -21.585 1.00 72.19 188 GLN A O 1
ATOM 1446 N N . SER A 1 189 ? 20.817 -4.974 -21.883 1.00 71.75 189 SER A N 1
ATOM 1447 C CA . SER A 1 189 ? 20.332 -5.165 -20.520 1.00 71.75 189 SER A CA 1
ATOM 1448 C C . SER A 1 189 ? 21.466 -4.956 -19.514 1.00 71.75 189 SER A C 1
ATOM 1450 O O . SER A 1 189 ? 22.563 -5.492 -19.667 1.00 71.75 189 SER A O 1
ATOM 1452 N N . SER A 1 190 ? 21.177 -4.198 -18.455 1.00 69.00 190 SER A N 1
ATOM 1453 C CA . SER A 1 190 ? 22.096 -3.993 -17.324 1.00 69.00 190 SER A CA 1
ATOM 1454 C C . SER A 1 190 ? 22.241 -5.255 -16.454 1.00 69.00 190 SER A C 1
ATOM 1456 O O . SER A 1 190 ? 23.154 -5.359 -15.632 1.00 69.00 190 SER A O 1
ATOM 1458 N N . ASP A 1 191 ? 21.352 -6.239 -16.629 1.00 69.44 191 ASP A N 1
ATOM 1459 C CA . ASP A 1 191 ? 21.416 -7.512 -15.918 1.00 69.44 191 ASP A CA 1
ATOM 1460 C C . ASP A 1 191 ? 22.487 -8.432 -16.526 1.00 69.44 191 ASP A C 1
ATOM 1462 O O . ASP A 1 191 ? 22.329 -8.974 -17.619 1.00 69.44 191 ASP A O 1
ATOM 1466 N N . LYS A 1 192 ? 23.582 -8.640 -15.785 1.00 64.62 192 LYS A N 1
ATOM 1467 C CA . LYS A 1 192 ? 24.680 -9.532 -16.190 1.00 64.62 192 LYS A CA 1
ATOM 1468 C C . LYS A 1 192 ? 24.286 -11.012 -16.220 1.00 64.62 192 LYS A C 1
ATOM 1470 O O . LYS A 1 192 ? 24.993 -11.796 -16.845 1.00 64.62 192 LYS A O 1
ATOM 1475 N N . SER A 1 193 ? 23.214 -11.405 -15.528 1.00 65.12 193 SER A N 1
ATOM 1476 C CA . SER A 1 193 ? 22.747 -12.796 -15.488 1.00 65.12 193 SER A CA 1
ATOM 1477 C C . SER A 1 193 ? 21.913 -13.180 -16.715 1.00 65.12 193 SER A C 1
ATOM 1479 O O . SER A 1 193 ? 21.861 -14.357 -17.064 1.00 65.12 193 SER A O 1
ATOM 1481 N N . GLN A 1 194 ? 21.313 -12.192 -17.393 1.00 62.84 194 GLN A N 1
ATOM 1482 C CA . GLN A 1 194 ? 20.575 -12.353 -18.648 1.00 62.84 194 GLN A CA 1
ATOM 1483 C C . GLN A 1 194 ? 20.878 -11.179 -19.594 1.00 62.84 194 GLN A C 1
ATOM 1485 O O . GLN A 1 194 ? 20.143 -10.180 -19.607 1.00 62.84 194 GLN A O 1
ATOM 1490 N N . PRO A 1 195 ? 21.964 -11.264 -20.385 1.00 66.94 195 PRO A N 1
ATOM 1491 C CA . PRO A 1 195 ? 22.260 -10.246 -21.377 1.00 66.94 195 PRO A CA 1
ATOM 1492 C C . PRO A 1 195 ? 21.205 -10.325 -22.482 1.00 66.94 195 PRO A C 1
ATOM 1494 O O . PRO A 1 195 ? 21.163 -11.284 -23.241 1.00 66.94 195 PRO A O 1
ATOM 1497 N N . LYS A 1 196 ? 20.357 -9.302 -22.568 1.00 75.44 196 LYS A N 1
ATOM 1498 C CA . LYS A 1 196 ? 19.403 -9.104 -23.664 1.00 75.44 196 LYS A CA 1
ATOM 1499 C C . LYS A 1 196 ? 19.787 -7.864 -24.450 1.00 75.44 196 LYS A C 1
ATOM 1501 O O . LYS A 1 196 ? 20.239 -6.886 -23.851 1.00 75.44 196 LYS A O 1
ATOM 1506 N N . LEU A 1 197 ? 19.592 -7.884 -25.762 1.00 74.38 197 LEU A N 1
ATOM 1507 C CA . LEU A 1 197 ? 19.670 -6.687 -26.593 1.00 74.38 197 LEU A CA 1
ATOM 1508 C C . LEU A 1 197 ? 18.254 -6.238 -26.926 1.00 74.38 197 LEU A C 1
ATOM 1510 O O . LEU A 1 197 ? 17.462 -7.012 -27.457 1.00 74.38 197 LEU A O 1
ATOM 1514 N N . ILE A 1 198 ? 17.934 -4.994 -26.599 1.00 76.56 198 ILE A N 1
ATOM 1515 C CA . ILE A 1 198 ? 16.619 -4.424 -26.869 1.00 76.56 198 ILE A CA 1
ATOM 1516 C C . ILE A 1 198 ? 16.763 -3.468 -28.042 1.00 76.56 198 ILE A C 1
ATOM 1518 O O . ILE A 1 198 ? 17.586 -2.554 -27.999 1.00 76.56 198 ILE A O 1
ATOM 1522 N N . CYS A 1 199 ? 15.969 -3.711 -29.080 1.00 77.06 199 CYS A N 1
ATOM 1523 C CA . CYS A 1 199 ? 15.866 -2.890 -30.273 1.00 77.06 199 CYS A CA 1
ATOM 1524 C C . CYS A 1 199 ? 14.622 -2.011 -30.130 1.00 77.06 199 CYS A C 1
ATOM 1526 O O . CYS A 1 199 ? 13.491 -2.508 -30.096 1.00 77.06 199 CYS A O 1
ATOM 1528 N N . ALA A 1 200 ? 14.826 -0.705 -30.038 1.00 76.25 200 ALA A N 1
ATOM 1529 C CA . ALA A 1 200 ? 13.749 0.265 -29.981 1.00 76.25 200 ALA A CA 1
ATOM 1530 C C . ALA A 1 200 ? 13.853 1.232 -31.155 1.00 76.25 200 ALA A C 1
ATOM 1532 O O . ALA A 1 200 ? 14.940 1.574 -31.621 1.00 76.25 200 ALA A O 1
ATOM 1533 N N . VAL A 1 201 ? 12.703 1.689 -31.621 1.00 75.50 201 VAL A N 1
ATOM 1534 C CA . VAL A 1 201 ? 12.604 2.714 -32.647 1.00 75.50 201 VAL A CA 1
ATOM 1535 C C . VAL A 1 201 ? 12.221 4.018 -31.985 1.00 75.50 201 VAL A C 1
ATOM 1537 O O . VAL A 1 201 ? 11.244 4.087 -31.240 1.00 75.50 201 VAL A O 1
ATOM 1540 N N . ARG A 1 202 ? 12.981 5.065 -32.285 1.00 71.69 202 ARG A N 1
ATOM 1541 C CA . ARG A 1 202 ? 12.649 6.434 -31.922 1.00 71.69 202 ARG A CA 1
ATOM 1542 C C . ARG A 1 202 ? 11.932 7.097 -33.092 1.00 71.69 202 ARG A C 1
ATOM 1544 O O . ARG A 1 202 ? 12.484 7.162 -34.189 1.00 71.69 202 ARG A O 1
ATOM 1551 N N . ARG A 1 203 ? 10.720 7.602 -32.850 1.00 65.94 203 ARG A N 1
ATOM 1552 C CA . ARG A 1 203 ? 9.951 8.372 -33.837 1.00 65.94 203 ARG A CA 1
ATOM 1553 C C . ARG A 1 203 ? 10.267 9.857 -33.654 1.00 65.94 203 ARG A C 1
ATOM 1555 O O . ARG A 1 203 ? 9.997 10.398 -32.585 1.00 65.94 203 ARG A O 1
ATOM 1562 N N . PHE A 1 204 ? 10.823 10.519 -34.670 1.00 56.91 204 PHE A N 1
ATOM 1563 C CA . PHE A 1 204 ? 11.091 11.966 -34.599 1.00 56.91 204 PHE A CA 1
ATOM 1564 C C . PHE A 1 204 ? 9.830 12.828 -34.754 1.00 56.91 204 PHE A C 1
ATOM 1566 O O . PHE A 1 204 ? 9.807 13.969 -34.299 1.00 56.91 204 PHE A O 1
ATOM 1573 N N . ASP A 1 205 ? 8.759 12.261 -35.312 1.00 50.53 205 ASP A N 1
ATOM 1574 C CA . ASP A 1 205 ? 7.569 13.008 -35.736 1.00 50.53 205 ASP A CA 1
ATOM 1575 C C . ASP A 1 205 ? 6.537 13.289 -34.623 1.00 50.53 205 ASP A C 1
ATOM 1577 O O . ASP A 1 205 ? 5.454 13.821 -34.855 1.00 50.53 205 ASP A O 1
ATOM 1581 N N . LYS A 1 206 ? 6.865 12.968 -33.365 1.00 47.06 206 LYS A N 1
ATOM 1582 C CA . LYS A 1 206 ? 6.159 13.539 -32.212 1.00 47.06 206 LYS A CA 1
ATOM 1583 C C . LYS A 1 206 ? 7.008 14.666 -31.630 1.00 47.06 206 LYS A C 1
ATOM 1585 O O . LYS A 1 206 ? 7.667 14.503 -30.605 1.00 47.06 206 LYS A O 1
ATOM 1590 N N . GLN A 1 207 ? 6.929 15.850 -32.244 1.00 43.94 207 GLN A N 1
ATOM 1591 C CA . GLN A 1 207 ? 7.054 17.076 -31.453 1.00 43.94 207 GLN A CA 1
ATOM 1592 C C . GLN A 1 207 ? 6.131 16.945 -30.224 1.00 43.94 207 GLN A C 1
ATOM 1594 O O . GLN A 1 207 ? 5.051 16.348 -30.343 1.00 43.94 207 GLN A O 1
ATOM 1599 N N . PRO A 1 208 ? 6.513 17.461 -29.038 1.00 40.75 208 PRO A N 1
ATOM 1600 C CA . PRO A 1 208 ? 5.567 17.549 -27.934 1.00 40.75 208 PRO A CA 1
ATOM 1601 C C . PRO A 1 208 ? 4.323 18.235 -28.485 1.00 40.75 208 PRO A C 1
ATOM 1603 O O . PRO A 1 208 ? 4.459 19.256 -29.159 1.00 40.75 208 PRO A O 1
ATOM 1606 N N . MET A 1 209 ? 3.130 17.683 -28.245 1.00 37.91 209 MET A N 1
ATOM 1607 C CA . MET A 1 209 ? 1.918 18.457 -28.472 1.00 37.91 209 MET A CA 1
ATOM 1608 C C . MET A 1 209 ? 2.046 19.706 -27.599 1.00 37.91 209 MET A C 1
ATOM 1610 O O . MET A 1 209 ? 1.747 19.686 -26.405 1.00 37.91 209 MET A O 1
ATOM 1614 N N . THR A 1 210 ? 2.524 20.796 -28.189 1.00 42.44 210 THR A N 1
ATOM 1615 C CA . THR A 1 210 ? 2.276 22.151 -27.742 1.00 42.44 210 THR A CA 1
ATOM 1616 C C . THR A 1 210 ? 0.787 22.364 -27.960 1.00 42.44 210 THR A C 1
ATOM 1618 O O . THR A 1 210 ? 0.343 23.004 -28.908 1.00 42.44 210 THR A O 1
ATOM 1621 N N . GLY A 1 211 ? -0.013 21.761 -27.077 1.00 35.44 211 GLY A N 1
ATOM 1622 C CA . GLY A 1 211 ? -1.375 22.210 -26.872 1.00 35.44 211 GLY A CA 1
ATOM 1623 C C . GLY A 1 211 ? -1.296 23.715 -26.617 1.00 35.44 211 GLY A C 1
ATOM 1624 O O . GLY A 1 211 ? -0.432 24.146 -25.842 1.00 35.44 211 GLY A O 1
ATOM 1625 N N . PRO A 1 212 ? -2.104 24.531 -27.309 1.00 38.88 212 PRO A N 1
ATOM 1626 C CA . PRO A 1 212 ? -2.035 25.966 -27.143 1.00 38.88 212 PRO A CA 1
ATOM 1627 C C . PRO A 1 212 ? -2.261 26.294 -25.669 1.00 38.88 212 PRO A C 1
ATOM 1629 O O . PRO A 1 212 ? -3.175 25.767 -25.030 1.00 38.88 212 PRO A O 1
ATOM 1632 N N . LEU A 1 213 ? -1.422 27.185 -25.142 1.00 47.94 213 LEU A N 1
ATOM 1633 C CA . LEU A 1 213 ? -1.750 27.976 -23.967 1.00 47.94 213 LEU A CA 1
ATOM 1634 C C . LEU A 1 213 ? -3.040 28.739 -24.291 1.00 47.94 213 LEU A C 1
ATOM 1636 O O . LEU A 1 213 ? -3.006 29.837 -24.841 1.00 47.94 213 LEU A O 1
ATOM 1640 N N . SER A 1 214 ? -4.186 28.132 -23.997 1.00 40.12 214 SER A N 1
ATOM 1641 C CA . SER A 1 214 ? -5.456 28.838 -23.928 1.00 40.12 214 SER A CA 1
ATOM 1642 C C . SER A 1 214 ? -5.487 29.546 -22.584 1.00 40.12 214 SER A C 1
ATOM 1644 O O . SER A 1 214 ? -5.734 28.925 -21.553 1.00 40.12 214 SER A O 1
ATOM 1646 N N . GLY A 1 215 ? -5.200 30.847 -22.612 1.00 42.28 215 GLY A N 1
ATOM 1647 C CA . GLY A 1 215 ? -5.612 31.763 -21.558 1.00 42.28 215 GLY A CA 1
ATOM 1648 C C . GLY A 1 215 ? -7.135 31.763 -21.392 1.00 42.28 215 GLY A C 1
ATOM 1649 O O . GLY A 1 215 ? -7.874 31.525 -22.351 1.00 42.28 215 GLY A O 1
ATOM 1650 N N . GLY A 1 216 ? -7.564 32.021 -20.158 1.00 34.47 216 GLY A N 1
ATOM 1651 C CA . GLY A 1 216 ? -8.951 32.094 -19.705 1.00 34.47 216 GLY A CA 1
ATOM 1652 C C . GLY A 1 216 ? -9.008 31.937 -18.198 1.00 34.47 216 GLY A C 1
ATOM 1653 O O . GLY A 1 216 ? -9.045 30.772 -17.753 1.00 34.47 216 GLY A O 1
#

Mean predicted aligned error: 15.3 Å

Secondary structure (DSSP, 8-state):
-EEEEEEE-SS-EEEEEEES---HHHHHHHHHHHHHHHHHHTSSSHHHHHHHHHHHHHHHHHHHHHHTSPPPSS--SSPPPP--S-GGGSGGGHHHHHHHHHHHHHHHHHHTEEEGGG--TT-EE-S--BTTEEEEE-TTS--SEEEEEEES-GGG---TTS-HHHHHHHHTT-TT--GGGEEEEEEE-S-TTS--EEEEEEETT-----------